Protein AF-A0A7J2LCP8-F1 (afdb_monomer_lite)

Foldseek 3Di:
DDLVVLVVVQVVQVVVVVVCVVVVVADPLCPLVQVLQSVDSFKHWNDKDLWKKWKWFDDPPPPPPVPIHTLDIDLAADDLVRVVVSLVPQAFGWIKIKGFAIKTKMKGQAPVRLVVLQVLLVQLVFDPKDFPDADPNHITIIMTGHPLMDMDIQDHGSHGPDDSVCSVVVSVVSNVSSVVRSSSSVSSSVSSVLVVQLPQADPVGAGPFKWFDDPVCPVVLLDFLADFDLADAPVVQVQFPAEEEFEQVVLQRCVVNVHAHQEYEYQCDDPNHGHDDPDPPQADEAEFEAADRMDGSRLLVRLLVSQPDDTHYYYHYNHHRSLVLLSCLQNPDQRHWYWYANPPGGIGTDHRDPVSNVVSSVSRSVTGGD

pLDDT: mean 90.09, std 8.78, range [53.88, 98.5]

Structure (mmCIF, N/CA/C/O backbone):
data_AF-A0A7J2LCP8-F1
#
_entry.id   AF-A0A7J2LCP8-F1
#
loop_
_atom_site.group_PDB
_atom_site.id
_atom_site.type_symbol
_atom_site.label_atom_id
_atom_site.label_alt_id
_atom_site.label_comp_id
_atom_site.label_asym_id
_atom_site.label_entity_id
_atom_site.label_seq_id
_atom_site.pdbx_PDB_ins_code
_atom_site.Cartn_x
_atom_site.Cartn_y
_atom_site.Cartn_z
_atom_site.occupancy
_atom_site.B_iso_or_equiv
_atom_site.auth_seq_id
_atom_site.auth_comp_id
_atom_site.auth_asym_id
_atom_site.auth_atom_id
_atom_site.pdbx_PDB_model_num
ATOM 1 N N . MET A 1 1 ? 13.638 12.920 7.034 1.00 65.44 1 MET A N 1
ATOM 2 C CA . MET A 1 1 ? 14.543 12.125 7.887 1.00 65.44 1 MET A CA 1
ATOM 3 C C . MET A 1 1 ? 15.491 11.321 7.023 1.00 65.44 1 MET A C 1
ATOM 5 O O . MET A 1 1 ? 15.040 10.805 6.009 1.00 65.44 1 MET A O 1
ATOM 9 N N . GLU A 1 2 ? 16.755 11.195 7.418 1.00 73.62 2 GLU A N 1
ATOM 10 C CA . GLU A 1 2 ? 17.696 10.284 6.755 1.00 73.62 2 GLU A CA 1
ATOM 11 C C . GLU A 1 2 ? 17.250 8.820 6.883 1.00 73.62 2 GLU A C 1
ATOM 13 O O . GLU A 1 2 ? 16.726 8.400 7.921 1.00 73.62 2 GLU A O 1
ATOM 18 N N . GLU A 1 3 ? 17.486 8.037 5.830 1.00 73.88 3 GLU A N 1
ATOM 19 C CA . GLU A 1 3 ? 17.041 6.643 5.698 1.00 73.88 3 GLU A CA 1
ATOM 20 C C . GLU A 1 3 ? 17.505 5.756 6.862 1.00 73.88 3 GLU A C 1
ATOM 22 O O . GLU A 1 3 ? 16.728 4.991 7.439 1.00 73.88 3 GLU A O 1
ATOM 27 N N . LYS A 1 4 ? 18.773 5.906 7.261 1.00 72.69 4 LYS A N 1
ATOM 28 C CA . LYS A 1 4 ? 19.401 5.114 8.326 1.00 72.69 4 LYS A CA 1
ATOM 29 C C . LYS A 1 4 ? 18.724 5.337 9.682 1.00 72.69 4 LYS A C 1
ATOM 31 O O . LYS A 1 4 ? 18.465 4.379 10.412 1.00 72.69 4 LYS A O 1
ATOM 36 N N . HIS A 1 5 ? 18.370 6.585 9.993 1.00 84.44 5 HIS A N 1
ATOM 37 C CA . HIS A 1 5 ? 17.659 6.929 11.226 1.00 84.44 5 HIS A CA 1
ATOM 38 C C . HIS A 1 5 ? 16.234 6.364 11.247 1.00 84.44 5 HIS A C 1
ATOM 40 O O . HIS A 1 5 ? 15.751 5.954 12.304 1.00 84.44 5 HIS A O 1
ATOM 46 N N . TRP A 1 6 ? 15.565 6.296 10.093 1.00 88.31 6 TRP A N 1
ATOM 47 C CA . TRP A 1 6 ? 14.213 5.741 10.005 1.00 88.31 6 TRP A CA 1
ATOM 48 C C . TRP A 1 6 ? 14.192 4.236 10.229 1.00 88.31 6 TRP A C 1
ATOM 50 O O . TRP A 1 6 ? 13.410 3.764 11.055 1.00 88.31 6 TRP A O 1
ATOM 60 N N . LYS A 1 7 ? 15.087 3.499 9.564 1.00 87.62 7 LYS A N 1
ATOM 61 C CA . LYS A 1 7 ? 15.186 2.042 9.717 1.00 87.62 7 LYS A CA 1
ATOM 62 C C . LYS A 1 7 ? 15.446 1.646 11.173 1.00 87.62 7 LYS A C 1
ATOM 64 O O . LYS A 1 7 ? 14.681 0.860 11.728 1.00 87.62 7 LYS A O 1
ATOM 69 N N . SER A 1 8 ? 16.428 2.278 11.823 1.00 89.19 8 SER A N 1
ATOM 70 C CA . SER A 1 8 ? 16.739 2.031 13.240 1.00 89.19 8 SER A CA 1
ATOM 71 C C . SER A 1 8 ? 15.571 2.388 14.175 1.00 89.19 8 SER A C 1
ATOM 73 O O . SER A 1 8 ? 15.235 1.631 15.088 1.00 89.19 8 SER A O 1
ATOM 75 N N . TYR A 1 9 ? 14.893 3.517 13.930 1.00 90.81 9 TYR A N 1
ATOM 76 C CA . TYR A 1 9 ? 13.711 3.899 14.703 1.00 90.81 9 TYR A CA 1
ATOM 77 C C . TYR A 1 9 ? 12.581 2.867 14.576 1.00 90.81 9 TYR A C 1
ATOM 79 O O . TYR A 1 9 ? 12.024 2.443 15.592 1.00 90.81 9 TYR A O 1
ATOM 87 N N . LYS A 1 10 ? 12.255 2.465 13.343 1.00 93.12 10 LYS A N 1
ATOM 88 C CA . LYS A 1 10 ? 11.209 1.485 13.046 1.00 93.12 10 LYS A CA 1
ATOM 89 C C . LYS A 1 10 ? 11.512 0.150 13.723 1.00 93.12 10 LYS A C 1
ATOM 91 O O . LYS A 1 10 ? 10.653 -0.376 14.422 1.00 93.12 10 LYS A O 1
ATOM 96 N N . GLU A 1 11 ? 12.735 -0.356 13.599 1.00 91.94 11 GLU A N 1
ATOM 97 C CA . GLU A 1 11 ? 13.149 -1.623 14.210 1.00 91.94 11 GLU A CA 1
ATOM 98 C C . GLU A 1 11 ? 12.952 -1.639 15.734 1.00 91.94 11 GLU A C 1
ATOM 100 O O . GLU A 1 11 ? 12.348 -2.568 16.274 1.00 91.94 11 GLU A O 1
ATOM 105 N N . ARG A 1 12 ? 13.354 -0.564 16.425 1.00 94.12 12 ARG A N 1
ATOM 106 C CA . ARG A 1 12 ? 13.169 -0.421 17.879 1.00 94.12 12 ARG A CA 1
ATOM 107 C C . ARG A 1 12 ? 11.698 -0.403 18.308 1.00 94.12 12 ARG A C 1
ATOM 109 O O . ARG A 1 12 ? 11.349 -0.903 19.376 1.00 94.12 12 ARG A O 1
ATOM 116 N N . VAL A 1 13 ? 10.821 0.206 17.514 1.00 93.50 13 VAL A N 1
ATOM 117 C CA . VAL A 1 13 ? 9.382 0.212 17.817 1.00 93.50 13 VAL A CA 1
ATOM 118 C C . VAL A 1 13 ? 8.777 -1.171 17.564 1.00 93.50 13 VAL A C 1
ATOM 120 O O . VAL A 1 13 ? 8.008 -1.665 18.390 1.00 93.50 13 VAL A O 1
ATOM 123 N N . LEU A 1 14 ? 9.154 -1.829 16.466 1.00 92.94 14 LEU A N 1
ATOM 124 C CA . LEU A 1 14 ? 8.638 -3.153 16.118 1.00 92.94 14 LEU A CA 1
ATOM 125 C C . LEU A 1 14 ? 9.098 -4.246 17.085 1.00 92.94 14 LEU A C 1
ATOM 127 O O . LEU A 1 14 ? 8.322 -5.158 17.367 1.00 92.94 14 LEU A O 1
ATOM 131 N N . SER A 1 15 ? 10.304 -4.154 17.649 1.00 92.50 15 SER A N 1
ATOM 132 C CA . SER A 1 15 ? 10.739 -5.080 18.702 1.00 92.50 15 SER A CA 1
ATOM 133 C C . SER A 1 15 ? 9.841 -4.987 19.942 1.00 92.50 15 SER A C 1
ATOM 135 O O . SER A 1 15 ? 9.439 -6.010 20.499 1.00 92.50 15 SER A O 1
ATOM 137 N N . THR A 1 16 ? 9.420 -3.773 20.311 1.00 93.12 16 THR A N 1
ATOM 138 C CA . THR A 1 16 ? 8.462 -3.547 21.405 1.00 93.12 16 THR A CA 1
ATOM 139 C C . THR A 1 16 ? 7.084 -4.127 21.074 1.00 93.12 16 THR A C 1
ATOM 141 O O . THR A 1 16 ? 6.468 -4.780 21.918 1.00 93.12 16 THR A O 1
ATOM 144 N N . LEU A 1 17 ? 6.602 -3.942 19.838 1.00 92.94 17 LEU A N 1
ATOM 145 C CA . LEU A 1 17 ? 5.338 -4.528 19.385 1.00 92.94 17 LEU A CA 1
ATOM 146 C C . LEU A 1 17 ? 5.362 -6.061 19.463 1.00 92.94 17 LEU A C 1
ATOM 148 O O . LEU A 1 17 ? 4.433 -6.648 20.014 1.00 92.94 17 LEU A O 1
ATOM 152 N N . ARG A 1 18 ? 6.430 -6.708 18.979 1.00 92.75 18 ARG A N 1
ATOM 153 C CA . ARG A 1 18 ? 6.592 -8.173 19.042 1.00 92.75 18 ARG A CA 1
ATOM 154 C C . ARG A 1 18 ? 6.508 -8.683 20.481 1.00 92.75 18 ARG A C 1
ATOM 156 O O . ARG A 1 18 ? 5.775 -9.631 20.750 1.00 92.75 18 ARG A O 1
ATOM 163 N N . LEU A 1 19 ? 7.169 -8.005 21.424 1.00 92.50 19 LEU A N 1
ATOM 164 C CA . LEU A 1 19 ? 7.070 -8.329 22.852 1.00 92.50 19 LEU A CA 1
ATOM 165 C C . LEU A 1 19 ? 5.637 -8.193 23.387 1.00 92.50 19 LEU A C 1
ATOM 167 O O . LEU A 1 19 ? 5.202 -9.011 24.194 1.00 92.50 19 LEU A O 1
ATOM 171 N N . HIS A 1 20 ? 4.889 -7.173 22.961 1.00 92.62 20 HIS A N 1
ATOM 172 C CA . HIS A 1 20 ? 3.490 -7.005 23.361 1.00 92.62 20 HIS A CA 1
ATOM 173 C C . HIS A 1 20 ? 2.567 -8.081 22.783 1.00 92.62 20 HIS A C 1
ATOM 175 O O . HIS A 1 20 ? 1.656 -8.510 23.491 1.00 92.62 20 HIS A O 1
ATOM 181 N N . ILE A 1 21 ? 2.813 -8.537 21.552 1.00 90.31 21 ILE A N 1
ATOM 182 C CA . ILE A 1 21 ? 2.071 -9.646 20.935 1.00 90.31 21 ILE A CA 1
ATOM 183 C C . ILE A 1 21 ? 2.308 -10.936 21.728 1.00 90.31 21 ILE A C 1
ATOM 185 O O . ILE A 1 21 ? 1.344 -11.551 22.174 1.00 90.31 21 ILE A O 1
ATOM 189 N N . VAL A 1 22 ? 3.571 -11.289 22.002 1.00 91.19 22 VAL A N 1
ATOM 190 C CA . VAL A 1 22 ? 3.927 -12.489 22.789 1.00 91.19 22 VAL A CA 1
ATOM 191 C C . VAL A 1 22 ? 3.316 -12.448 24.193 1.00 91.19 22 VAL A C 1
ATOM 193 O O . VAL A 1 22 ? 2.873 -13.463 24.716 1.00 91.19 22 VAL A O 1
ATOM 196 N N . ARG A 1 23 ? 3.242 -11.260 24.804 1.00 93.44 23 ARG A N 1
ATOM 197 C CA . ARG A 1 23 ? 2.641 -11.054 26.132 1.00 93.44 23 ARG A CA 1
ATOM 198 C C . ARG A 1 23 ? 1.108 -10.956 26.123 1.00 93.44 23 ARG A C 1
ATOM 200 O O . ARG A 1 23 ? 0.539 -10.623 27.159 1.00 93.44 23 ARG A O 1
ATOM 207 N N . GLY A 1 24 ? 0.440 -11.151 24.983 1.00 89.44 24 GLY A N 1
ATOM 208 C CA . GLY A 1 24 ? -1.023 -11.070 24.879 1.00 89.44 24 GLY A CA 1
ATOM 209 C C . GLY A 1 24 ? -1.603 -9.676 25.153 1.00 89.44 24 GLY A C 1
ATOM 210 O O . GLY A 1 24 ? -2.763 -9.548 25.531 1.00 89.44 24 GLY A O 1
ATOM 211 N N . LYS A 1 25 ? -0.802 -8.612 24.995 1.00 89.31 25 LYS A N 1
ATOM 212 C CA . LYS A 1 25 ? -1.219 -7.217 25.240 1.00 89.31 25 LYS A CA 1
ATOM 213 C C . LYS A 1 25 ? -1.839 -6.538 24.015 1.00 89.31 25 LYS A C 1
ATOM 215 O O . LYS A 1 25 ? -2.232 -5.376 24.107 1.00 89.31 25 LYS A O 1
ATOM 220 N N . VAL A 1 26 ? -1.876 -7.224 22.875 1.00 90.38 26 VAL A N 1
ATOM 221 C CA . VAL A 1 26 ? -2.403 -6.715 21.603 1.00 90.38 26 VAL A CA 1
ATOM 222 C C . VAL A 1 26 ? -3.690 -7.454 21.266 1.00 90.38 26 VAL A C 1
ATOM 224 O O . VAL A 1 26 ? -3.737 -8.678 21.356 1.00 90.38 26 VAL A O 1
ATOM 227 N N . ASP A 1 27 ? -4.722 -6.713 20.864 1.00 90.19 27 ASP A N 1
ATOM 228 C CA . ASP A 1 27 ? -5.996 -7.304 20.457 1.00 90.19 27 ASP A CA 1
ATOM 229 C C . ASP A 1 27 ? -5.790 -8.193 19.208 1.00 90.19 27 ASP A C 1
ATOM 231 O O . ASP A 1 27 ? -5.289 -7.692 18.195 1.00 90.19 27 ASP A O 1
ATOM 235 N N . PRO A 1 28 ? -6.211 -9.474 19.215 1.00 88.75 28 PRO A N 1
ATOM 236 C CA . PRO A 1 28 ? -5.993 -10.384 18.085 1.00 88.75 28 PRO A CA 1
ATOM 237 C C . PRO A 1 28 ? -6.543 -9.863 16.750 1.00 88.75 28 PRO A C 1
ATOM 239 O O . PRO A 1 28 ? -5.892 -9.979 15.714 1.00 88.75 28 PRO A O 1
ATOM 242 N N . ASP A 1 29 ? -7.702 -9.200 16.789 1.00 87.94 29 ASP A N 1
ATOM 243 C CA . ASP A 1 29 ? -8.419 -8.702 15.608 1.00 87.94 29 ASP A CA 1
ATOM 244 C C . ASP A 1 29 ? -7.653 -7.651 14.790 1.00 87.94 29 ASP A C 1
ATOM 246 O O . ASP A 1 29 ? -8.013 -7.386 13.641 1.00 87.94 29 ASP A O 1
ATOM 250 N N . VAL A 1 30 ? -6.638 -7.001 15.373 1.00 93.38 30 VAL A N 1
ATOM 251 C CA . VAL A 1 30 ? -5.839 -5.990 14.662 1.00 93.38 30 VAL A CA 1
ATOM 252 C C . VAL A 1 30 ? -4.474 -6.494 14.236 1.00 93.38 30 VAL A C 1
ATOM 254 O O . VAL A 1 30 ? -3.862 -5.814 13.423 1.00 93.38 30 VAL A O 1
ATOM 257 N N . ILE A 1 31 ? -4.005 -7.654 14.710 1.00 92.19 31 ILE A N 1
ATOM 258 C CA . ILE A 1 31 ? -2.638 -8.138 14.444 1.00 92.19 31 ILE A CA 1
ATOM 259 C C . ILE A 1 31 ? -2.336 -8.126 12.942 1.00 92.19 31 ILE A C 1
ATOM 261 O O . ILE A 1 31 ? -1.394 -7.465 12.520 1.00 92.19 31 ILE A O 1
ATOM 265 N N . GLU A 1 32 ? -3.210 -8.714 12.121 1.00 90.19 32 GLU A N 1
ATOM 266 C CA . GLU A 1 32 ? -3.011 -8.744 10.665 1.00 90.19 32 GLU A CA 1
ATOM 267 C C . GLU A 1 32 ? -2.980 -7.331 10.046 1.00 90.19 32 GLU A C 1
ATOM 269 O O . GLU A 1 32 ? -2.216 -7.065 9.123 1.00 90.19 32 GLU A O 1
ATOM 274 N N . VAL A 1 33 ? -3.787 -6.393 10.558 1.00 95.44 33 VAL A N 1
ATOM 275 C CA . VAL A 1 33 ? -3.765 -4.988 10.108 1.00 95.44 33 VAL A CA 1
ATOM 276 C C . VAL A 1 33 ? -2.436 -4.328 10.476 1.00 95.44 33 VAL A C 1
ATOM 278 O O . VAL A 1 33 ? -1.865 -3.617 9.650 1.00 95.44 33 VAL A O 1
ATOM 281 N N . LEU A 1 34 ? -1.936 -4.566 11.692 1.00 96.06 34 LEU A N 1
ATOM 282 C CA . LEU A 1 34 ? -0.650 -4.039 12.144 1.00 96.06 34 LEU A CA 1
ATOM 283 C C . LEU A 1 34 ? 0.495 -4.597 11.300 1.00 96.06 34 LEU A C 1
ATOM 285 O O . LEU A 1 34 ? 1.349 -3.824 10.875 1.00 96.06 34 LEU A O 1
ATOM 289 N N . ASP A 1 35 ? 0.492 -5.896 11.012 1.00 89.31 35 ASP A N 1
ATOM 290 C CA . ASP A 1 35 ? 1.523 -6.544 10.199 1.00 89.31 35 ASP A CA 1
ATOM 291 C C . ASP A 1 35 ? 1.588 -5.943 8.792 1.00 89.31 35 ASP A C 1
ATOM 293 O O . ASP A 1 35 ? 2.666 -5.571 8.330 1.00 89.31 35 ASP A O 1
ATOM 297 N N . ILE A 1 36 ? 0.434 -5.743 8.144 1.00 87.38 36 ILE A N 1
ATOM 298 C CA . ILE A 1 36 ? 0.372 -5.121 6.813 1.00 87.38 36 ILE A CA 1
ATOM 299 C C . ILE A 1 36 ? 0.846 -3.669 6.860 1.00 87.38 36 ILE A C 1
ATOM 301 O O . ILE A 1 36 ? 1.556 -3.235 5.963 1.00 87.38 36 ILE A O 1
ATOM 305 N N . ILE A 1 37 ? 0.474 -2.886 7.877 1.00 95.00 37 ILE A N 1
ATOM 306 C CA . ILE A 1 37 ? 0.967 -1.504 7.998 1.00 95.00 37 ILE A CA 1
ATOM 307 C C . ILE A 1 37 ? 2.488 -1.506 8.161 1.00 95.00 37 ILE A C 1
ATOM 309 O O . ILE A 1 37 ? 3.183 -0.737 7.502 1.00 95.00 37 ILE A O 1
ATOM 313 N N . ASN A 1 38 ? 3.012 -2.376 9.022 1.00 93.50 38 ASN A N 1
ATOM 314 C CA . ASN A 1 38 ? 4.434 -2.437 9.333 1.00 93.50 38 ASN A CA 1
ATOM 315 C C . ASN A 1 38 ? 5.282 -3.033 8.199 1.00 93.50 38 ASN A C 1
ATOM 317 O O . ASN A 1 38 ? 6.497 -2.812 8.192 1.00 93.50 38 ASN A O 1
ATOM 321 N N . SER A 1 39 ? 4.675 -3.725 7.228 1.00 85.88 39 SER A N 1
ATOM 322 C CA . SER A 1 39 ? 5.371 -4.202 6.028 1.00 85.88 39 SER A CA 1
ATOM 323 C C . SER A 1 39 ? 5.714 -3.081 5.044 1.00 85.88 39 SER A C 1
ATOM 325 O O . SER A 1 39 ? 6.619 -3.252 4.237 1.00 85.88 39 SER A O 1
ATOM 327 N N . TYR A 1 40 ? 5.040 -1.927 5.102 1.00 86.44 40 TYR A N 1
ATOM 328 C CA . TYR A 1 40 ? 5.448 -0.753 4.326 1.00 86.44 40 TYR A CA 1
ATOM 329 C C . TYR A 1 40 ? 6.716 -0.160 4.910 1.00 86.44 40 TYR A C 1
ATOM 331 O O . TYR A 1 40 ? 6.755 0.151 6.103 1.00 86.44 40 TYR A O 1
ATOM 339 N N . ASP A 1 41 ? 7.711 0.114 4.072 1.00 85.88 41 ASP A N 1
ATOM 340 C CA . ASP A 1 41 ? 8.949 0.750 4.520 1.00 85.88 41 ASP A CA 1
ATOM 341 C C . ASP A 1 41 ? 8.701 2.069 5.243 1.00 85.88 41 ASP A C 1
ATOM 343 O O . ASP A 1 41 ? 9.398 2.368 6.200 1.00 85.88 41 ASP A O 1
ATOM 347 N N . GLU A 1 42 ? 7.656 2.807 4.884 1.00 90.25 42 GLU A N 1
ATOM 348 C CA . GLU A 1 42 ? 7.416 4.176 5.342 1.00 90.25 42 GLU A CA 1
ATOM 349 C C . GLU A 1 42 ? 6.569 4.307 6.616 1.00 90.25 42 GLU A C 1
ATOM 351 O O . GLU A 1 42 ? 6.388 5.429 7.106 1.00 90.25 42 GLU A O 1
ATOM 356 N N . TYR A 1 43 ? 6.063 3.196 7.168 1.00 94.62 43 TYR A N 1
ATOM 357 C CA . TYR A 1 43 ? 5.174 3.203 8.335 1.00 94.62 43 TYR A CA 1
ATOM 358 C C . TYR A 1 43 ? 5.689 2.354 9.498 1.00 94.62 43 TYR A C 1
ATOM 360 O O . TYR A 1 43 ? 6.418 1.376 9.328 1.00 94.62 43 TYR A O 1
ATOM 368 N N . CYS A 1 44 ? 5.272 2.732 10.707 1.00 94.69 44 CYS A N 1
ATOM 369 C CA . CYS A 1 44 ? 5.445 1.932 11.912 1.00 94.69 44 CYS A CA 1
ATOM 370 C C . CYS A 1 44 ? 4.310 2.186 12.916 1.00 94.69 44 CYS A C 1
ATOM 372 O O . CYS A 1 44 ? 4.038 3.332 13.281 1.00 94.69 44 CYS A O 1
ATOM 374 N N . THR A 1 45 ? 3.641 1.135 13.385 1.00 96.88 45 THR A N 1
ATOM 375 C CA . THR A 1 45 ? 2.538 1.236 14.351 1.00 96.88 45 THR A CA 1
ATOM 376 C C . THR A 1 45 ? 3.064 1.482 15.764 1.00 96.88 45 THR A C 1
ATOM 378 O O . THR A 1 45 ? 3.886 0.716 16.261 1.00 96.88 45 THR A O 1
ATOM 381 N N . LEU A 1 46 ? 2.555 2.515 16.434 1.00 95.25 46 LEU A N 1
ATOM 382 C CA . LEU A 1 46 ? 2.951 2.896 17.794 1.00 95.25 46 LEU A CA 1
ATOM 383 C C . LEU A 1 46 ? 2.020 2.303 18.852 1.00 95.25 46 LEU A C 1
ATOM 385 O O . LEU A 1 46 ? 2.463 1.833 19.894 1.00 95.25 46 LEU A O 1
ATOM 389 N N . SER A 1 47 ? 0.715 2.357 18.596 1.00 94.31 47 SER A N 1
ATOM 390 C CA . SER A 1 47 ? -0.320 1.761 19.442 1.00 94.31 47 SER A CA 1
ATOM 391 C C . SER A 1 47 ? -1.599 1.552 18.640 1.00 94.31 47 SER A C 1
ATOM 393 O O . SER A 1 47 ? -1.802 2.175 17.594 1.00 94.31 47 SER A O 1
ATOM 395 N N . SER A 1 48 ? -2.454 0.652 19.116 1.00 94.38 48 SER A N 1
ATOM 396 C CA . SER A 1 48 ? -3.737 0.362 18.485 1.00 94.38 48 SER A CA 1
ATOM 397 C C . SER A 1 48 ? -4.754 -0.190 19.482 1.00 94.38 48 SER A C 1
ATOM 399 O O . SER A 1 48 ? -4.390 -0.675 20.553 1.00 94.38 48 SER A O 1
ATOM 401 N N . CYS A 1 49 ? -6.033 -0.105 19.123 1.00 91.12 49 CYS A N 1
ATOM 402 C CA . CYS A 1 49 ? -7.127 -0.824 19.767 1.00 91.12 49 CYS A CA 1
ATOM 403 C C . CYS A 1 49 ? -8.148 -1.235 18.701 1.00 91.12 49 CYS A C 1
ATOM 405 O O . CYS A 1 49 ? -8.465 -0.456 17.802 1.00 91.12 49 CYS A O 1
ATOM 407 N N . SER A 1 50 ? -8.684 -2.448 18.815 1.00 90.62 50 SER A N 1
ATOM 408 C CA . SER A 1 50 ? -9.643 -3.048 17.874 1.00 90.62 50 SER A CA 1
ATOM 409 C C . SER A 1 50 ? -11.094 -2.574 18.045 1.00 90.62 50 SER A C 1
ATOM 411 O O . SER A 1 50 ? -11.997 -3.069 17.362 1.00 90.62 50 SER A O 1
ATOM 413 N N . GLY A 1 51 ? -11.322 -1.629 18.959 1.00 90.56 51 GLY A N 1
ATOM 414 C CA . GLY A 1 51 ? -12.639 -1.236 19.448 1.00 90.56 51 GLY A CA 1
ATOM 415 C C . GLY A 1 51 ? -13.107 -2.117 20.607 1.00 90.56 51 GLY A C 1
ATOM 416 O O . GLY A 1 51 ? -12.721 -3.280 20.731 1.00 90.56 51 GLY A O 1
ATOM 417 N N . ARG A 1 52 ? -13.922 -1.549 21.497 1.00 92.50 52 ARG A N 1
ATOM 418 C CA . ARG A 1 52 ? -14.357 -2.227 22.726 1.00 92.50 52 ARG A CA 1
ATOM 419 C C . ARG A 1 52 ? -15.693 -1.721 23.234 1.00 92.50 52 ARG A C 1
ATOM 421 O O . ARG A 1 52 ? -16.022 -0.551 23.063 1.00 92.50 52 ARG A O 1
ATOM 428 N N . VAL A 1 53 ? -16.394 -2.596 23.939 1.00 95.00 53 VAL A N 1
ATOM 429 C CA . VAL A 1 53 ? -17.471 -2.247 24.861 1.00 95.00 53 VAL A CA 1
ATOM 430 C C . VAL A 1 53 ? -16.879 -2.234 26.264 1.00 95.00 53 VAL A C 1
ATOM 432 O O . VAL A 1 53 ? -16.215 -3.190 26.670 1.00 95.00 53 VAL A O 1
ATOM 435 N N . ILE A 1 54 ? -17.081 -1.147 26.996 1.00 93.75 54 ILE A N 1
ATOM 436 C CA . ILE A 1 54 ? -16.628 -1.009 28.379 1.00 93.75 54 ILE A CA 1
ATOM 437 C C . ILE A 1 54 ? -17.741 -0.404 29.226 1.00 93.75 54 ILE A C 1
ATOM 439 O O . ILE A 1 54 ? -18.338 0.591 28.827 1.00 93.75 54 ILE A O 1
ATOM 443 N N . ILE A 1 55 ? -18.008 -1.005 30.383 1.00 92.88 55 ILE A N 1
ATOM 444 C CA . ILE A 1 55 ? -18.856 -0.433 31.432 1.00 92.88 55 ILE A CA 1
ATOM 445 C C . ILE A 1 55 ? -17.918 0.013 32.541 1.00 92.88 55 ILE A C 1
ATOM 447 O O . ILE A 1 55 ? -17.093 -0.775 33.008 1.00 92.88 55 ILE A O 1
ATOM 451 N N . ILE A 1 56 ? -17.998 1.280 32.923 1.00 91.12 56 ILE A N 1
ATOM 452 C CA . ILE A 1 56 ? -17.015 1.923 33.785 1.00 91.12 56 ILE A CA 1
ATOM 453 C C . ILE A 1 56 ? -17.703 2.831 34.798 1.00 91.12 56 ILE A C 1
ATOM 455 O O . ILE A 1 56 ? -18.585 3.614 34.447 1.00 91.12 56 ILE A O 1
ATOM 459 N N . LYS A 1 57 ? -17.289 2.728 36.062 1.00 89.12 57 LYS A N 1
ATOM 460 C CA . LYS A 1 57 ? -17.637 3.701 37.099 1.00 89.12 57 LYS A CA 1
ATOM 461 C C . LYS A 1 57 ? -16.717 4.905 36.932 1.00 89.12 57 LYS A C 1
ATOM 463 O O . LYS A 1 57 ? -15.496 4.738 36.957 1.00 89.12 57 LYS A O 1
ATOM 468 N N . LEU A 1 58 ? -17.292 6.085 36.730 1.00 81.81 58 LEU A N 1
ATOM 469 C CA . LEU A 1 58 ? -16.547 7.340 36.672 1.00 81.81 58 LEU A CA 1
ATOM 470 C C . LEU A 1 58 ? -16.597 8.036 38.042 1.00 81.81 58 LEU A C 1
ATOM 472 O O . LEU A 1 58 ? -17.622 7.944 38.725 1.00 81.81 58 LEU A O 1
ATOM 476 N N . PRO A 1 59 ? -15.517 8.725 38.455 1.00 73.06 59 PRO A N 1
ATOM 477 C CA . PRO A 1 59 ? -15.571 9.631 39.599 1.00 73.06 59 PRO A CA 1
ATOM 478 C C . PRO A 1 59 ? -16.541 10.794 39.325 1.00 73.06 59 PRO A C 1
ATOM 480 O O . PRO A 1 59 ? -16.930 11.034 38.180 1.00 73.06 59 PRO A O 1
ATOM 483 N N . ASN A 1 60 ? -16.923 11.521 40.379 1.00 66.50 60 ASN A N 1
ATOM 484 C CA . ASN A 1 60 ? -17.827 12.673 40.268 1.00 66.50 60 ASN A CA 1
ATOM 485 C C . ASN A 1 60 ? -17.255 13.786 39.367 1.00 66.50 60 ASN A C 1
ATOM 487 O O . ASN A 1 60 ? -18.020 14.475 38.695 1.00 66.50 60 ASN A O 1
ATOM 491 N N . ASP A 1 61 ? -15.926 13.886 39.269 1.00 62.38 61 ASP A N 1
ATOM 492 C CA . ASP A 1 61 ? -15.243 14.756 38.313 1.00 62.38 61 ASP A CA 1
ATOM 493 C C . ASP A 1 61 ? -15.257 14.139 36.908 1.00 62.38 61 ASP A C 1
ATOM 495 O O . ASP A 1 61 ? -14.466 13.250 36.559 1.00 62.38 61 ASP A O 1
ATOM 499 N N . ILE A 1 62 ? -16.182 14.624 36.079 1.00 61.09 62 ILE A N 1
ATOM 500 C CA . ILE A 1 62 ? -16.360 14.183 34.694 1.00 61.09 62 ILE A CA 1
ATOM 501 C C . ILE A 1 62 ? -15.036 14.350 33.930 1.00 61.09 62 ILE A C 1
ATOM 503 O O . ILE A 1 62 ? -14.550 15.455 33.719 1.00 61.09 62 ILE A O 1
ATOM 507 N N . GLY A 1 63 ? -14.460 13.232 33.477 1.00 58.28 63 GLY A N 1
ATOM 508 C CA . GLY A 1 63 ? -13.239 13.209 32.662 1.00 58.28 63 GLY A CA 1
ATOM 509 C C . GLY A 1 63 ? -11.962 12.798 33.401 1.00 58.28 63 GLY A C 1
ATOM 510 O O . GLY A 1 63 ? -10.963 12.501 32.736 1.00 58.28 63 GLY A O 1
ATOM 511 N N . TYR A 1 64 ? -11.983 12.674 34.733 1.00 66.69 64 TYR A N 1
ATOM 512 C CA . TYR A 1 64 ? -10.822 12.213 35.499 1.00 66.69 64 TYR A CA 1
ATOM 513 C C . TYR A 1 64 ? -10.653 10.685 35.411 1.00 66.69 64 TYR A C 1
ATOM 515 O O . TYR A 1 64 ? -11.132 9.905 36.232 1.00 66.69 64 TYR A O 1
ATOM 523 N N . LYS A 1 65 ? -9.961 10.234 34.359 1.00 62.75 65 LYS A N 1
ATOM 524 C CA . LYS A 1 65 ? -9.718 8.807 34.073 1.00 62.75 65 LYS A CA 1
ATOM 525 C C . LYS A 1 65 ? -8.928 8.018 35.133 1.00 62.75 65 LYS A C 1
ATOM 527 O O . LYS A 1 65 ? -9.184 6.818 35.205 1.00 62.75 65 LYS A O 1
ATOM 532 N N . PRO A 1 66 ? -7.996 8.589 35.927 1.00 69.38 66 PRO A N 1
ATOM 533 C CA . PRO A 1 66 ? -7.202 7.798 36.874 1.00 69.38 66 PRO A CA 1
ATOM 534 C C . PRO A 1 66 ? -8.018 7.050 37.938 1.00 69.38 66 PRO A C 1
ATOM 536 O O . PRO A 1 66 ? -7.582 5.999 38.392 1.00 69.38 66 PRO A O 1
ATOM 539 N N . LEU A 1 67 ? -9.208 7.546 38.298 1.00 70.75 67 LEU A N 1
ATOM 540 C CA . LEU A 1 67 ? -10.102 6.901 39.275 1.00 70.75 67 LEU A CA 1
ATOM 541 C C . LEU A 1 67 ? -11.214 6.062 38.623 1.00 70.75 67 LEU A C 1
ATOM 543 O O . LEU A 1 67 ? -12.103 5.553 39.305 1.00 70.75 67 LEU A O 1
ATOM 547 N N . ALA A 1 68 ? -11.200 5.921 37.296 1.00 79.38 68 ALA A N 1
ATOM 548 C CA . ALA A 1 68 ? -12.246 5.209 36.585 1.00 79.38 68 ALA A CA 1
ATOM 549 C C . ALA A 1 68 ? -12.073 3.688 36.741 1.00 79.38 68 ALA A C 1
ATOM 551 O O . ALA A 1 68 ? -11.059 3.122 36.333 1.00 79.38 68 ALA A O 1
ATOM 552 N N . THR A 1 69 ? -13.075 3.014 37.311 1.00 85.12 69 THR A N 1
ATOM 553 C CA . THR A 1 69 ? -12.997 1.574 37.614 1.00 85.12 69 THR A CA 1
ATOM 554 C C . THR A 1 69 ? -13.813 0.764 36.600 1.00 85.12 69 THR A C 1
ATOM 556 O O . THR A 1 69 ? -15.037 0.931 36.538 1.00 85.12 69 THR A O 1
ATOM 559 N N . PRO A 1 70 ? -13.185 -0.096 35.773 1.00 88.50 70 PRO A N 1
ATOM 560 C CA . PRO A 1 70 ? -13.903 -0.909 34.797 1.00 88.50 70 PRO A CA 1
ATOM 561 C C . PRO A 1 70 ? -14.691 -2.028 35.490 1.00 88.50 70 PRO A C 1
ATOM 563 O O . PRO A 1 70 ? -14.128 -2.827 36.229 1.00 88.50 70 PRO A O 1
ATOM 566 N N . ILE A 1 71 ? -15.990 -2.109 35.207 1.00 90.44 71 ILE A N 1
ATOM 567 C CA . ILE A 1 71 ? -16.899 -3.166 35.688 1.00 90.44 71 ILE A CA 1
ATOM 568 C C . ILE A 1 71 ? -16.969 -4.312 34.673 1.00 90.44 71 ILE A C 1
ATOM 570 O O . ILE A 1 71 ? -17.069 -5.484 35.033 1.00 90.44 71 ILE A O 1
ATOM 574 N N . PHE A 1 72 ? -16.907 -3.972 33.386 1.00 91.94 72 PHE A N 1
ATOM 575 C CA . PHE A 1 72 ? -16.961 -4.916 32.276 1.00 91.94 72 PHE A CA 1
ATOM 576 C C . PHE A 1 72 ? -16.144 -4.380 31.104 1.00 91.94 72 PHE A C 1
ATOM 578 O O . PHE A 1 72 ? -16.180 -3.183 30.820 1.00 91.94 72 PHE A O 1
ATOM 585 N N . LYS A 1 73 ? -15.432 -5.257 30.394 1.00 91.50 73 LYS A N 1
ATOM 586 C CA . LYS A 1 73 ? -14.686 -4.907 29.182 1.00 91.50 73 LYS A CA 1
ATOM 587 C C . LYS A 1 73 ? -14.687 -6.086 28.218 1.00 91.50 73 LYS A C 1
ATOM 589 O O . LYS A 1 73 ? -14.299 -7.186 28.595 1.00 91.50 73 LYS A O 1
ATOM 594 N N . LYS A 1 74 ? -15.055 -5.839 26.961 1.00 91.31 74 LYS A N 1
ATOM 595 C CA . LYS A 1 74 ? -15.069 -6.856 25.903 1.00 91.31 74 LYS A CA 1
ATOM 596 C C . LYS A 1 74 ? -14.762 -6.226 24.546 1.00 91.31 74 LYS A C 1
ATOM 598 O O . LYS A 1 74 ? -15.153 -5.090 24.293 1.00 91.31 74 LYS A O 1
ATOM 603 N N . HIS A 1 75 ? -14.056 -6.941 23.671 1.00 86.88 75 HIS A N 1
ATOM 604 C CA . HIS A 1 75 ? -13.669 -6.435 22.339 1.00 86.88 75 HIS A CA 1
ATOM 605 C C . HIS A 1 75 ? -14.580 -6.947 21.208 1.00 86.88 75 HIS A C 1
ATOM 607 O O . HIS A 1 75 ? -14.389 -6.594 20.045 1.00 86.88 75 HIS A O 1
ATOM 613 N N . TRP A 1 76 ? -15.583 -7.760 21.541 1.00 87.62 76 TRP A N 1
ATOM 614 C CA . TRP A 1 76 ? -16.539 -8.373 20.615 1.00 87.62 76 TRP A CA 1
ATOM 615 C C . TRP A 1 76 ? -17.970 -8.268 21.157 1.00 87.62 76 TRP A C 1
ATOM 617 O O . TRP A 1 76 ? -18.229 -7.506 22.090 1.00 87.62 76 TRP A O 1
ATOM 627 N N . LYS A 1 77 ? -18.907 -8.987 20.526 1.00 92.56 77 LYS A N 1
ATOM 628 C CA . LYS A 1 77 ? -20.332 -8.949 20.870 1.00 92.56 77 LYS A CA 1
ATOM 629 C C . LYS A 1 77 ? -20.566 -9.256 22.352 1.00 92.56 77 LYS A C 1
ATOM 631 O O . LYS A 1 77 ? -19.910 -10.137 22.913 1.00 92.56 77 LYS A O 1
ATOM 636 N N . ILE A 1 78 ? -21.525 -8.555 22.943 1.00 94.50 78 ILE A N 1
ATOM 637 C CA . ILE A 1 78 ? -22.008 -8.786 24.307 1.00 94.50 78 ILE A CA 1
ATOM 638 C C . ILE A 1 78 ? -23.337 -9.547 24.274 1.00 94.50 78 ILE A C 1
ATOM 640 O O . ILE A 1 78 ? -24.071 -9.475 23.285 1.00 94.50 78 ILE A O 1
ATOM 644 N N . THR A 1 79 ? -23.636 -10.258 25.353 1.00 96.62 79 THR A N 1
ATOM 645 C CA . THR A 1 79 ? -24.917 -10.945 25.585 1.00 96.62 79 THR A CA 1
ATOM 646 C C . THR A 1 79 ? -25.778 -10.176 26.589 1.00 96.62 79 THR A C 1
ATOM 648 O O . THR A 1 79 ? -25.289 -9.278 27.283 1.00 96.62 79 THR A O 1
ATOM 651 N N . LEU A 1 80 ? -27.067 -10.513 26.660 1.00 95.50 80 LEU A N 1
ATOM 652 C CA . LEU A 1 80 ? -27.980 -9.912 27.631 1.00 95.50 80 LEU A CA 1
ATOM 653 C C . LEU A 1 80 ? -27.599 -10.302 29.063 1.00 95.50 80 LEU A C 1
ATOM 655 O O . LEU A 1 80 ? -27.615 -9.458 29.954 1.00 95.50 80 LEU A O 1
ATOM 659 N N . GLU A 1 81 ? -27.185 -11.548 29.268 1.00 95.25 81 GLU A N 1
ATOM 660 C CA . GLU A 1 81 ? -26.754 -12.093 30.554 1.00 95.25 81 GLU A CA 1
ATOM 661 C C . GLU A 1 81 ? -25.513 -11.362 31.073 1.00 95.25 81 GLU A C 1
ATOM 663 O O . GLU A 1 81 ? -25.455 -10.977 32.240 1.00 95.25 81 GLU A O 1
ATOM 668 N N . GLU A 1 82 ? -24.538 -11.096 30.197 1.00 95.06 82 GLU A N 1
ATOM 669 C CA . GLU A 1 82 ? -23.351 -10.307 30.542 1.00 95.06 82 GLU A CA 1
ATOM 670 C C . GLU A 1 82 ? -23.707 -8.873 30.930 1.00 95.06 82 GLU A C 1
ATOM 672 O O . GLU A 1 82 ? -23.144 -8.340 31.890 1.00 95.06 82 GLU A O 1
ATOM 677 N N . LEU A 1 83 ? -24.646 -8.252 30.210 1.00 93.88 83 LEU A N 1
ATOM 678 C CA . LEU A 1 83 ? -25.098 -6.898 30.514 1.00 93.88 83 LEU A CA 1
ATOM 679 C C . LEU A 1 83 ? -25.809 -6.851 31.874 1.00 93.88 83 LEU A C 1
ATOM 681 O O . LEU A 1 83 ? -25.454 -6.027 32.716 1.00 93.88 83 LEU A O 1
ATOM 685 N N . LYS A 1 84 ? -26.740 -7.781 32.127 1.00 93.69 84 LYS A N 1
ATOM 686 C CA . LYS A 1 84 ? -27.439 -7.910 33.416 1.00 93.69 84 LYS A CA 1
ATOM 687 C C . LYS A 1 84 ? -26.463 -8.183 34.565 1.00 93.69 84 LYS A C 1
ATOM 689 O O . LYS A 1 84 ? -26.541 -7.528 35.602 1.00 93.69 84 LYS A O 1
ATOM 694 N N . SER A 1 85 ? -25.497 -9.083 34.364 1.00 94.00 85 SER A N 1
ATOM 695 C CA . SER A 1 85 ? -24.443 -9.393 35.342 1.00 94.00 85 SER A CA 1
ATOM 696 C C . SER A 1 85 ? -23.542 -8.192 35.643 1.00 94.00 85 SER A C 1
ATOM 698 O O . SER A 1 85 ? -23.084 -8.017 36.771 1.00 94.00 85 SER A O 1
ATOM 700 N N . ALA A 1 86 ? -23.266 -7.340 34.653 1.00 92.69 86 ALA A N 1
ATOM 701 C CA . ALA A 1 86 ? -22.521 -6.109 34.881 1.00 92.69 86 ALA A CA 1
ATOM 702 C C . ALA A 1 86 ? -23.355 -5.074 35.651 1.00 92.69 86 ALA A C 1
ATOM 704 O O . ALA A 1 86 ? -22.819 -4.395 36.525 1.00 92.69 86 ALA A O 1
ATOM 705 N N . PHE A 1 87 ? -24.653 -4.967 35.354 1.00 92.44 87 PHE A N 1
ATOM 706 C CA . PHE A 1 87 ? -25.543 -3.995 35.992 1.00 92.44 87 PHE A CA 1
ATOM 707 C C . PHE A 1 87 ? -25.824 -4.350 37.456 1.00 92.44 87 PHE A C 1
ATOM 709 O O . PHE A 1 87 ? -25.830 -3.457 38.297 1.00 92.44 87 PHE A O 1
ATOM 716 N N . SER A 1 88 ? -25.953 -5.637 37.797 1.00 91.25 88 SER A N 1
ATOM 717 C CA . SER A 1 88 ? -26.172 -6.080 39.184 1.00 91.25 88 SER A CA 1
ATOM 718 C C . SER A 1 88 ? -25.001 -5.781 40.130 1.00 91.25 88 SER A C 1
ATOM 720 O O . SER A 1 88 ? -25.173 -5.741 41.346 1.00 91.25 88 SER A O 1
ATOM 722 N N . LYS A 1 89 ? -23.801 -5.533 39.589 1.00 91.25 89 LYS A N 1
ATOM 723 C CA . LYS A 1 89 ? -22.612 -5.131 40.363 1.00 91.25 89 LYS A CA 1
ATOM 724 C C . LYS A 1 89 ? -22.615 -3.646 40.732 1.00 91.25 89 LYS A C 1
ATOM 726 O O . LYS A 1 89 ? -21.769 -3.215 41.517 1.00 91.25 89 LYS A O 1
ATOM 731 N N . ILE A 1 90 ? -23.519 -2.852 40.160 1.00 89.62 90 ILE A N 1
ATOM 732 C CA . ILE A 1 90 ? -23.588 -1.411 40.385 1.00 89.62 90 ILE A CA 1
ATOM 733 C C . ILE A 1 90 ? -24.323 -1.150 41.700 1.00 89.62 90 ILE A C 1
ATOM 735 O O . ILE A 1 90 ? -25.524 -1.369 41.799 1.00 89.62 90 ILE A O 1
ATOM 739 N N . LYS A 1 91 ? -23.591 -0.667 42.708 1.00 86.69 91 LYS A N 1
ATOM 740 C CA . LYS A 1 91 ? -24.156 -0.303 44.020 1.00 86.69 91 LYS A CA 1
ATOM 741 C C . LYS A 1 91 ? -24.238 1.206 44.243 1.00 86.69 91 LYS A C 1
ATOM 743 O O . LYS A 1 91 ? -25.124 1.684 44.935 1.00 86.69 91 LYS A O 1
ATOM 748 N N . GLU A 1 92 ? -23.304 1.956 43.664 1.00 86.44 92 GLU A N 1
ATOM 749 C CA . GLU A 1 92 ? -23.125 3.384 43.927 1.00 86.44 92 GLU A CA 1
ATOM 750 C C . GLU A 1 92 ? -22.331 4.078 42.809 1.00 86.44 92 GLU A C 1
ATOM 752 O O . GLU A 1 92 ? -21.611 3.438 42.033 1.00 86.44 92 GLU A O 1
ATOM 757 N N . GLY A 1 93 ? -22.419 5.409 42.778 1.00 86.00 93 GLY A N 1
ATOM 758 C CA . GLY A 1 93 ? -21.717 6.275 41.833 1.00 86.00 93 GLY A CA 1
ATOM 759 C C . GLY A 1 93 ? -22.334 6.313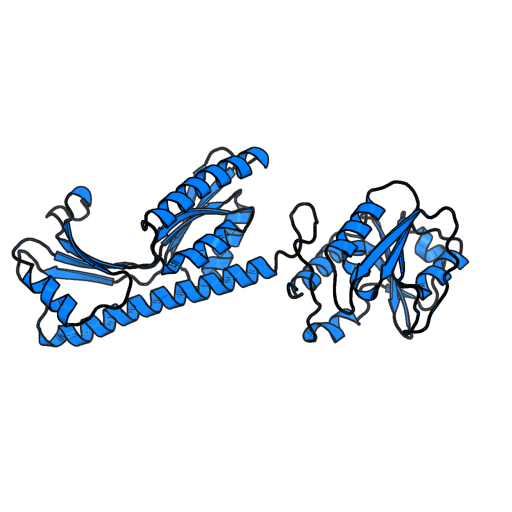 40.435 1.00 86.00 93 GLY A C 1
ATOM 760 O O . GLY A 1 93 ? -23.411 5.765 40.185 1.00 86.00 93 GLY A O 1
ATOM 761 N N . ASN A 1 94 ? -21.636 6.990 39.524 1.00 89.31 94 ASN A N 1
ATOM 762 C CA . ASN A 1 94 ? -22.072 7.179 38.146 1.00 89.31 94 ASN A CA 1
ATOM 763 C C . ASN A 1 94 ? -21.394 6.153 37.240 1.00 89.31 94 ASN A C 1
ATOM 765 O O . ASN A 1 94 ? -20.166 6.115 37.124 1.00 89.31 94 ASN A O 1
ATOM 769 N N . VAL A 1 95 ? -22.196 5.317 36.588 1.00 91.19 95 VAL A N 1
ATOM 770 C CA . VAL A 1 95 ? -21.710 4.243 35.722 1.00 91.19 95 VAL A CA 1
ATOM 771 C C . VAL A 1 95 ? -22.112 4.526 34.292 1.00 91.19 95 VAL A C 1
ATOM 773 O O . VAL A 1 95 ? -23.271 4.806 34.000 1.00 91.19 95 VAL A O 1
ATOM 776 N N . TRP A 1 96 ? -21.140 4.420 33.399 1.00 92.12 96 TRP A N 1
ATOM 777 C CA . TRP A 1 96 ? -21.292 4.668 31.978 1.00 92.12 96 TRP A CA 1
ATOM 778 C C . TRP A 1 96 ? -20.965 3.417 31.197 1.00 92.12 96 TRP A C 1
ATOM 780 O O . TRP A 1 96 ? -20.097 2.633 31.582 1.00 92.12 96 TRP A O 1
ATOM 790 N N . ILE A 1 97 ? -21.614 3.269 30.053 1.00 92.88 97 ILE A N 1
ATOM 791 C CA . ILE A 1 97 ? -21.163 2.344 29.027 1.00 92.88 97 ILE A CA 1
ATOM 792 C C . ILE A 1 97 ? -20.622 3.131 27.847 1.00 92.88 97 ILE A C 1
ATOM 794 O O . ILE A 1 97 ? -21.197 4.135 27.428 1.00 92.88 97 ILE A O 1
ATOM 798 N N . HIS A 1 98 ? -19.505 2.659 27.308 1.00 93.50 98 HIS A N 1
ATOM 799 C CA . HIS A 1 98 ? -18.911 3.183 26.096 1.00 93.50 98 HIS A CA 1
ATOM 800 C C . HIS A 1 98 ? -18.710 2.054 25.093 1.00 93.50 98 HIS A C 1
ATOM 802 O O . HIS A 1 98 ? -18.050 1.057 25.388 1.00 93.50 98 HIS A O 1
ATOM 808 N N . VAL A 1 99 ? -19.212 2.252 23.879 1.00 95.00 99 VAL A N 1
ATOM 809 C CA . VAL A 1 99 ? -18.766 1.515 22.697 1.00 95.00 99 VAL A CA 1
ATOM 810 C C . VAL A 1 99 ? -17.775 2.416 21.981 1.00 95.00 99 VAL A C 1
ATOM 812 O O . VAL A 1 99 ? -18.138 3.485 21.493 1.00 95.00 99 VAL A O 1
ATOM 815 N N . GLN A 1 100 ? -16.507 2.021 21.991 1.00 93.50 100 GLN A N 1
ATOM 816 C CA . GLN A 1 100 ? -15.410 2.785 21.412 1.00 93.50 100 GLN A CA 1
ATOM 817 C C . GLN A 1 100 ? -14.957 2.133 20.104 1.00 93.50 100 GLN A C 1
ATOM 819 O O . GLN A 1 100 ? -14.818 0.905 20.055 1.00 93.50 100 GLN A O 1
ATOM 824 N N . PRO A 1 101 ? -14.701 2.930 19.055 1.00 93.88 101 PRO A N 1
ATOM 825 C CA . PRO A 1 101 ? -14.291 2.408 17.764 1.00 93.88 101 PRO A CA 1
ATOM 826 C C . PRO A 1 101 ? -12.822 1.957 17.777 1.00 93.88 101 PRO A C 1
ATOM 828 O O . PRO A 1 101 ? -12.086 2.253 18.723 1.00 93.88 101 PRO A O 1
ATOM 831 N N . PRO A 1 102 ? -12.358 1.297 16.702 1.00 95.00 102 PRO A N 1
ATOM 832 C CA . PRO A 1 102 ? -10.944 1.041 16.512 1.00 95.00 102 PRO A CA 1
ATOM 833 C C . PRO A 1 102 ? -10.166 2.347 16.355 1.00 95.00 102 PRO A C 1
ATOM 835 O O . PRO A 1 102 ? -10.662 3.302 15.743 1.00 95.00 102 PRO A O 1
ATOM 838 N N . ILE A 1 103 ? -8.944 2.363 16.879 1.00 96.12 103 ILE A N 1
ATOM 839 C CA . ILE A 1 103 ? -8.019 3.495 16.801 1.00 96.12 103 ILE A CA 1
ATOM 840 C C . ILE A 1 103 ? -6.596 2.992 16.562 1.00 96.12 103 ILE A C 1
ATOM 842 O O . ILE A 1 103 ? -6.186 1.984 17.139 1.00 96.12 103 ILE A O 1
ATOM 846 N N . PHE A 1 104 ? -5.844 3.700 15.724 1.00 97.69 104 PHE A N 1
ATOM 847 C CA . PHE A 1 104 ? -4.450 3.409 15.407 1.00 97.69 104 PHE A CA 1
ATOM 848 C C . PHE A 1 104 ? -3.615 4.679 15.484 1.00 97.69 104 PHE A C 1
ATOM 850 O O . PHE A 1 104 ? -4.024 5.717 14.968 1.00 97.69 104 PHE A O 1
ATOM 857 N N . HIS A 1 105 ? -2.416 4.564 16.047 1.00 97.62 105 HIS A N 1
ATOM 858 C CA . HIS A 1 105 ? -1.385 5.592 15.976 1.00 97.62 105 HIS A CA 1
ATOM 859 C C . HIS A 1 105 ? -0.212 5.061 15.169 1.00 97.62 105 HIS A C 1
ATOM 861 O O . HIS A 1 105 ? 0.399 4.056 15.543 1.00 97.62 105 HIS A O 1
ATOM 867 N N . ILE A 1 106 ? 0.102 5.723 14.061 1.00 97.94 106 ILE A N 1
ATOM 868 C CA . ILE A 1 106 ? 1.081 5.240 13.088 1.00 97.94 106 ILE A CA 1
ATOM 869 C C . ILE A 1 106 ? 2.101 6.342 12.835 1.00 97.94 106 ILE A C 1
ATOM 871 O O . ILE A 1 106 ? 1.759 7.447 12.412 1.00 97.94 106 ILE A O 1
ATOM 875 N N . ALA A 1 107 ? 3.368 6.042 13.102 1.00 96.62 107 ALA A N 1
ATOM 876 C CA . ALA A 1 107 ? 4.471 6.878 12.669 1.00 96.62 107 ALA A CA 1
ATOM 877 C C . ALA A 1 107 ? 4.672 6.712 11.159 1.00 96.62 107 ALA A C 1
ATOM 879 O O . ALA A 1 107 ? 4.733 5.595 10.652 1.00 96.62 107 ALA A O 1
ATOM 880 N N . CYS A 1 108 ? 4.811 7.837 10.472 1.00 95.56 108 CYS A N 1
ATOM 881 C CA . CYS A 1 108 ? 5.085 7.959 9.052 1.00 95.56 108 CYS A CA 1
ATOM 882 C C . CYS A 1 108 ? 6.457 8.613 8.866 1.00 95.56 108 CYS A C 1
ATOM 884 O O . CYS A 1 108 ? 6.800 9.572 9.570 1.00 95.56 108 CYS A O 1
ATOM 886 N N . LYS A 1 109 ? 7.228 8.103 7.905 1.00 92.50 109 LYS A N 1
ATOM 887 C CA . LYS A 1 109 ? 8.584 8.573 7.581 1.00 92.50 109 LYS A CA 1
ATOM 888 C C . LYS A 1 109 ? 8.640 10.071 7.255 1.00 92.50 109 LYS A C 1
ATOM 890 O O . LYS A 1 109 ? 9.590 10.749 7.647 1.00 92.50 109 LYS A O 1
ATOM 895 N N . ASN A 1 110 ? 7.629 10.572 6.548 1.00 89.75 110 ASN A N 1
ATOM 896 C CA . ASN A 1 110 ? 7.484 11.962 6.115 1.00 89.75 110 ASN A CA 1
ATOM 897 C C . ASN A 1 110 ? 5.996 12.330 5.925 1.00 89.75 110 ASN A C 1
ATOM 899 O O . ASN A 1 110 ? 5.098 11.514 6.168 1.00 89.75 110 ASN A O 1
ATOM 903 N N . ILE A 1 111 ? 5.738 13.574 5.512 1.00 90.50 111 ILE A N 1
ATOM 904 C CA . ILE A 1 111 ? 4.383 14.094 5.289 1.00 90.50 111 ILE A CA 1
ATOM 905 C C . ILE A 1 111 ? 3.675 13.420 4.104 1.00 90.50 111 ILE A C 1
ATOM 907 O O . ILE A 1 111 ? 2.474 13.173 4.181 1.00 90.50 111 ILE A O 1
ATOM 911 N N . ASP A 1 112 ? 4.405 13.042 3.052 1.00 87.12 112 ASP A N 1
ATOM 912 C CA . ASP A 1 112 ? 3.831 12.374 1.877 1.00 87.12 112 ASP A CA 1
ATOM 913 C C . ASP A 1 112 ? 3.328 10.969 2.216 1.00 87.12 112 ASP A C 1
ATOM 915 O O . ASP A 1 112 ? 2.232 10.572 1.811 1.00 87.12 112 ASP A O 1
ATOM 919 N N . ALA A 1 113 ? 4.097 10.233 3.021 1.00 90.81 113 ALA A N 1
ATOM 920 C CA . ALA A 1 113 ? 3.697 8.952 3.583 1.00 90.81 113 ALA A CA 1
ATOM 921 C C . ALA A 1 113 ? 2.436 9.114 4.447 1.00 90.81 113 ALA A C 1
ATOM 923 O O . ALA A 1 113 ? 1.467 8.372 4.279 1.00 90.81 113 ALA A O 1
ATOM 924 N N . ALA A 1 114 ? 2.390 10.134 5.311 1.00 94.88 114 ALA A N 1
ATOM 925 C CA . ALA A 1 114 ? 1.198 10.430 6.107 1.00 94.88 114 ALA A CA 1
ATOM 926 C C . ALA A 1 114 ? -0.029 10.728 5.226 1.00 94.88 114 ALA A C 1
ATOM 928 O O . ALA A 1 114 ? -1.107 10.180 5.464 1.00 94.88 114 ALA A O 1
ATOM 929 N N . HIS A 1 115 ? 0.129 11.533 4.172 1.00 92.50 115 HIS A N 1
ATOM 930 C CA . HIS A 1 115 ? -0.941 11.853 3.228 1.00 92.50 115 HIS A CA 1
ATOM 931 C C . HIS A 1 115 ? -1.478 10.604 2.503 1.00 92.50 115 HIS A C 1
ATOM 933 O O . HIS A 1 115 ? -2.698 10.418 2.390 1.00 92.50 115 HIS A O 1
ATOM 939 N N . ARG A 1 116 ? -0.589 9.703 2.059 1.00 92.56 116 ARG A N 1
ATOM 940 C CA . ARG A 1 116 ? -0.985 8.415 1.461 1.00 92.56 116 ARG A CA 1
ATOM 941 C C . ARG A 1 116 ? -1.753 7.547 2.451 1.00 92.56 116 ARG A C 1
ATOM 943 O O . ARG A 1 116 ? -2.828 7.056 2.112 1.00 92.56 116 ARG A O 1
ATOM 950 N N . LEU A 1 117 ? -1.255 7.403 3.677 1.00 95.75 117 LEU A N 1
ATOM 951 C CA . LEU A 1 117 ? -1.913 6.613 4.716 1.00 95.75 117 LEU A CA 1
ATOM 952 C C . LEU A 1 117 ? -3.311 7.154 5.065 1.00 95.75 117 LEU A C 1
ATOM 954 O O . LEU A 1 117 ? -4.267 6.382 5.157 1.00 95.75 117 LEU A O 1
ATOM 958 N N . ILE A 1 118 ? -3.454 8.477 5.194 1.00 95.94 118 ILE A N 1
ATOM 959 C CA . ILE A 1 118 ? -4.748 9.142 5.414 1.00 95.94 118 ILE A CA 1
ATOM 960 C C . ILE A 1 118 ? -5.709 8.847 4.257 1.00 95.94 118 ILE A C 1
ATOM 962 O O . ILE A 1 118 ? -6.881 8.550 4.492 1.00 95.94 118 ILE A O 1
ATOM 966 N N . SER A 1 119 ? -5.225 8.875 3.013 1.00 92.44 119 SER A N 1
ATOM 967 C CA . SER A 1 119 ? -6.036 8.565 1.829 1.00 92.44 119 SER A CA 1
ATOM 968 C C . SER A 1 119 ? -6.544 7.117 1.841 1.00 92.44 119 SER A C 1
ATOM 970 O O . SER A 1 119 ? -7.733 6.886 1.608 1.00 92.44 119 SER A O 1
ATOM 972 N N . ILE A 1 120 ? -5.682 6.155 2.196 1.00 94.00 120 ILE A N 1
ATOM 973 C CA . ILE A 1 120 ? -6.050 4.736 2.363 1.00 94.00 120 ILE A CA 1
ATOM 974 C C . ILE A 1 120 ? -7.125 4.587 3.448 1.00 94.00 120 ILE A C 1
ATOM 976 O O . ILE A 1 120 ? -8.152 3.940 3.241 1.00 94.00 120 ILE A O 1
ATOM 980 N N . ALA A 1 121 ? -6.930 5.220 4.605 1.00 96.62 121 ALA A N 1
ATOM 981 C CA . ALA A 1 121 ? -7.879 5.134 5.710 1.00 96.62 121 ALA A CA 1
ATOM 982 C C . ALA A 1 121 ? -9.228 5.800 5.389 1.00 96.62 121 ALA A C 1
ATOM 984 O O . ALA A 1 121 ? -10.286 5.279 5.754 1.00 96.62 121 ALA A O 1
ATOM 985 N N . LYS A 1 122 ? -9.216 6.914 4.650 1.00 94.06 122 LYS A N 1
ATOM 986 C CA . LYS A 1 122 ? -10.432 7.574 4.157 1.00 94.06 122 LYS A CA 1
ATOM 987 C C . LYS A 1 122 ? -11.218 6.652 3.220 1.00 94.06 122 LYS A C 1
ATOM 989 O O . LYS A 1 122 ? -12.436 6.547 3.378 1.00 94.06 122 LYS A O 1
ATOM 994 N N . ALA A 1 123 ? -10.539 5.947 2.311 1.00 91.31 123 ALA A N 1
ATOM 995 C CA . ALA A 1 123 ?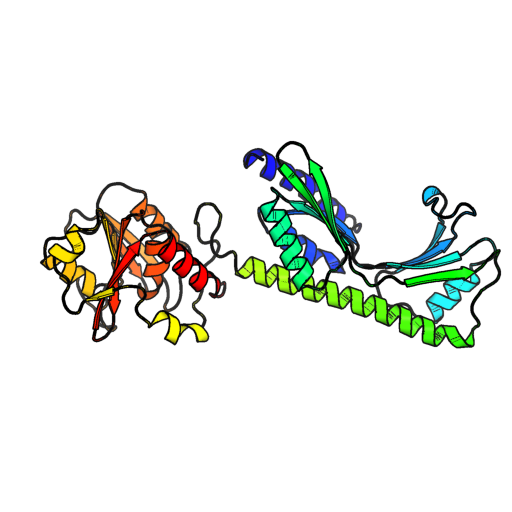 -11.153 4.946 1.431 1.00 91.31 123 ALA A CA 1
ATOM 996 C C . ALA A 1 123 ? -11.746 3.761 2.217 1.00 91.31 123 ALA A C 1
ATOM 998 O O . ALA A 1 123 ? -12.830 3.279 1.894 1.00 91.31 123 ALA A O 1
ATOM 999 N N . ALA A 1 124 ? -11.107 3.365 3.321 1.00 94.25 124 ALA A N 1
ATOM 1000 C CA . ALA A 1 124 ? -11.619 2.344 4.238 1.00 94.25 124 ALA A CA 1
ATOM 1001 C C . ALA A 1 124 ? -12.819 2.801 5.099 1.00 94.25 124 ALA A C 1
ATOM 1003 O O . ALA A 1 124 ? -13.412 1.999 5.827 1.00 94.25 124 ALA A O 1
ATOM 1004 N N . GLY A 1 125 ? -13.206 4.078 5.016 1.00 92.88 125 GLY A N 1
ATOM 1005 C CA . GLY A 1 125 ? -14.365 4.640 5.707 1.00 92.88 125 GLY A CA 1
ATOM 1006 C C . GLY A 1 125 ? -14.060 5.277 7.062 1.00 92.88 125 GLY A C 1
ATOM 1007 O O . GLY A 1 125 ? -14.998 5.630 7.780 1.00 92.88 125 GLY A O 1
ATOM 1008 N N . PHE A 1 126 ? -12.788 5.464 7.426 1.00 95.38 126 PHE A N 1
ATOM 1009 C CA . PHE A 1 126 ? -12.431 6.266 8.595 1.00 95.38 126 PHE A CA 1
ATOM 1010 C C . PHE A 1 126 ? -12.709 7.751 8.345 1.00 95.38 126 PHE A C 1
ATOM 1012 O O . PHE A 1 126 ? -12.499 8.271 7.250 1.00 95.38 126 PHE A O 1
ATOM 1019 N N . LYS A 1 127 ? -13.227 8.426 9.375 1.00 90.88 127 LYS A N 1
ATOM 1020 C CA . LYS A 1 127 ? -13.639 9.839 9.309 1.00 90.88 127 LYS A CA 1
ATOM 1021 C C . LYS A 1 127 ? -12.888 10.721 10.298 1.00 90.88 127 LYS A C 1
ATOM 1023 O O . LYS A 1 127 ? -12.698 11.895 10.016 1.00 90.88 127 LYS A O 1
ATOM 1028 N N . LYS A 1 128 ? -12.452 10.160 11.430 1.00 94.62 128 LYS A N 1
ATOM 1029 C CA . LYS A 1 128 ? -11.621 10.852 12.414 1.00 94.62 128 LYS A CA 1
ATOM 1030 C C . LYS A 1 128 ? -10.167 10.519 12.101 1.00 94.62 128 LYS A C 1
ATOM 1032 O O . LYS A 1 128 ? -9.662 9.474 12.498 1.00 94.62 128 LYS A O 1
ATOM 1037 N N . LEU A 1 129 ? -9.567 11.357 11.266 1.00 96.38 129 LEU A N 1
ATOM 1038 C CA . LEU A 1 129 ? -8.209 11.210 10.754 1.00 96.38 129 LEU A CA 1
ATOM 1039 C C . LEU A 1 129 ? -7.456 12.496 11.066 1.00 96.38 129 LEU A C 1
ATOM 1041 O O . LEU A 1 129 ? -7.986 13.577 10.810 1.00 96.38 129 LEU A O 1
ATOM 1045 N N . GLY A 1 130 ? -6.237 12.394 11.582 1.00 95.44 130 GLY A N 1
ATOM 1046 C CA . GLY A 1 130 ? -5.465 13.588 11.908 1.00 95.44 130 GLY A CA 1
ATOM 1047 C C . GLY A 1 130 ? -3.989 13.314 12.117 1.00 95.44 130 GLY A C 1
ATOM 1048 O O . GLY A 1 130 ? -3.591 12.231 12.537 1.00 95.44 130 GLY A O 1
ATOM 1049 N N . ILE A 1 131 ? -3.166 14.319 11.833 1.00 96.81 131 ILE A N 1
ATOM 1050 C CA . ILE A 1 131 ? -1.778 14.342 12.284 1.00 96.81 131 ILE A CA 1
ATOM 1051 C C . ILE A 1 131 ? -1.788 14.844 13.725 1.00 96.81 131 ILE A C 1
ATOM 1053 O O . ILE A 1 131 ? -2.137 15.993 13.975 1.00 96.81 131 ILE A O 1
ATOM 1057 N N . ILE A 1 132 ? -1.408 13.984 14.667 1.00 96.38 132 ILE A N 1
ATOM 1058 C CA . ILE A 1 132 ? -1.420 14.304 16.104 1.00 96.38 132 ILE A CA 1
ATOM 1059 C C . ILE A 1 132 ? -0.051 14.747 16.625 1.00 96.38 132 ILE A C 1
ATOM 1061 O O . ILE A 1 132 ? 0.068 15.270 17.729 1.00 96.38 132 ILE A O 1
ATOM 1065 N N . SER A 1 133 ? 1.016 14.516 15.856 1.00 94.31 133 SER A N 1
ATOM 1066 C CA . SER A 1 133 ? 2.359 14.960 16.220 1.00 94.31 133 SER A CA 1
ATOM 1067 C C . SER A 1 133 ? 3.256 15.071 14.994 1.00 94.31 133 SER A C 1
ATOM 1069 O O . SER A 1 133 ? 3.255 14.191 14.134 1.00 94.31 133 SER A O 1
ATOM 1071 N N . VAL A 1 134 ? 4.083 16.114 14.955 1.00 92.25 134 VAL A N 1
ATOM 1072 C CA . VAL A 1 134 ? 5.190 16.267 14.005 1.00 92.25 134 VAL A CA 1
ATOM 1073 C C . VAL A 1 134 ? 6.472 16.393 14.821 1.00 92.25 134 VAL A C 1
ATOM 1075 O O . VAL A 1 134 ? 6.575 17.236 15.710 1.00 92.25 134 VAL A O 1
ATOM 1078 N N . LYS A 1 135 ? 7.440 15.508 14.584 1.00 82.69 135 LYS A N 1
ATOM 1079 C CA . LYS A 1 135 ? 8.711 15.470 15.321 1.00 82.69 135 LYS A CA 1
ATOM 1080 C C . LYS A 1 135 ? 9.818 16.140 14.504 1.00 82.69 135 LYS A C 1
ATOM 1082 O O . LYS A 1 135 ? 9.796 16.110 13.273 1.00 82.69 135 LYS A O 1
ATOM 1087 N N . ARG A 1 136 ? 10.825 16.697 15.192 1.00 70.81 136 ARG A N 1
ATOM 1088 C CA . ARG A 1 136 ? 12.062 17.189 14.555 1.00 70.81 136 ARG A CA 1
ATOM 1089 C C . ARG A 1 136 ? 12.670 16.064 13.700 1.00 70.81 136 ARG A C 1
ATOM 1091 O O . ARG A 1 136 ? 12.745 14.926 14.161 1.00 70.81 136 ARG A O 1
ATOM 1098 N N . GLY A 1 137 ? 13.028 16.364 12.449 1.00 68.25 137 GLY A N 1
ATOM 1099 C CA . GLY A 1 137 ? 13.496 15.371 11.467 1.00 68.25 137 GLY A CA 1
ATOM 1100 C C . GLY A 1 137 ? 12.436 14.850 10.480 1.00 68.25 137 GLY A C 1
ATOM 1101 O O . GLY A 1 137 ? 12.712 13.900 9.750 1.00 68.25 137 GLY A O 1
ATOM 1102 N N . SER A 1 138 ? 11.253 15.477 10.423 1.00 76.00 138 SER A N 1
ATOM 1103 C CA . SER A 1 138 ? 10.159 15.218 9.458 1.00 76.00 138 SER A CA 1
ATOM 1104 C C . SER A 1 138 ? 9.286 13.984 9.721 1.00 76.00 138 SER A C 1
ATOM 1106 O O . SER A 1 138 ? 8.401 13.700 8.919 1.00 76.00 138 SER A O 1
ATOM 1108 N N . ARG A 1 139 ? 9.474 13.264 10.836 1.00 88.50 139 ARG A N 1
ATOM 1109 C CA . ARG A 1 139 ? 8.594 12.145 11.218 1.00 88.50 139 ARG A CA 1
ATOM 1110 C C . ARG A 1 139 ? 7.230 12.668 11.667 1.00 88.50 139 ARG A C 1
ATOM 1112 O O . ARG A 1 139 ? 7.151 13.533 12.541 1.00 88.50 139 ARG A O 1
ATOM 1119 N N . VAL A 1 140 ? 6.169 12.079 11.131 1.00 94.75 140 VAL A N 1
ATOM 1120 C CA . VAL A 1 140 ? 4.776 12.464 11.392 1.00 94.75 140 VAL A CA 1
ATOM 1121 C C . VAL A 1 140 ? 4.065 11.321 12.110 1.00 94.75 140 VAL A C 1
ATOM 1123 O O . VAL A 1 140 ? 4.346 10.162 11.834 1.00 94.75 140 VAL A O 1
ATOM 1126 N N . VAL A 1 141 ? 3.158 11.609 13.040 1.00 96.88 141 VAL A N 1
ATOM 1127 C CA . VAL A 1 141 ? 2.290 10.598 13.658 1.00 96.88 141 VAL A CA 1
ATOM 1128 C C . VAL A 1 141 ? 0.853 10.866 13.247 1.00 96.88 141 VAL A C 1
ATOM 1130 O O . VAL A 1 141 ? 0.318 11.940 13.523 1.00 96.88 141 VAL A O 1
ATOM 1133 N N . VAL A 1 142 ? 0.244 9.877 12.601 1.00 98.00 142 VAL A N 1
ATOM 1134 C CA . VAL A 1 142 ? -1.149 9.901 12.157 1.00 98.00 142 VAL A CA 1
ATOM 1135 C C . VAL A 1 142 ? -2.000 9.091 13.129 1.00 98.00 142 VAL A C 1
ATOM 1137 O O . VAL A 1 142 ? -1.661 7.952 13.457 1.00 98.00 142 VAL A O 1
ATOM 1140 N N . GLU A 1 143 ? -3.109 9.678 13.569 1.00 98.25 143 GLU A N 1
ATOM 1141 C CA . GLU A 1 143 ? -4.203 8.996 14.250 1.00 98.25 143 GLU A CA 1
ATOM 1142 C C . GLU A 1 143 ? -5.291 8.624 13.239 1.00 98.25 143 GLU A C 1
ATOM 1144 O O . GLU A 1 143 ? -5.723 9.441 12.418 1.00 98.25 143 GLU A O 1
ATOM 1149 N N . ILE A 1 144 ? -5.735 7.371 13.312 1.00 97.81 144 ILE A N 1
ATOM 1150 C CA . ILE A 1 144 ? -6.813 6.821 12.495 1.00 97.81 144 ILE A CA 1
ATOM 1151 C C . ILE A 1 144 ? -7.853 6.234 13.435 1.00 97.81 144 ILE A C 1
ATOM 1153 O O . ILE A 1 144 ? -7.622 5.175 14.014 1.00 97.81 144 ILE A O 1
ATOM 1157 N N . ALA A 1 145 ? -8.995 6.903 13.578 1.00 95.94 145 ALA A N 1
ATOM 1158 C CA . ALA A 1 145 ? -10.052 6.508 14.498 1.00 95.94 145 ALA A CA 1
ATOM 1159 C C . ALA A 1 145 ? -11.403 6.327 13.792 1.00 95.94 145 ALA A C 1
ATOM 1161 O O . ALA A 1 145 ? -11.809 7.085 12.896 1.00 95.94 145 ALA A O 1
ATOM 1162 N N . GLY A 1 146 ? -12.122 5.271 14.180 1.00 93.25 146 GLY A N 1
ATOM 1163 C CA . GLY A 1 146 ? -13.479 5.035 13.702 1.00 93.25 146 GLY A CA 1
ATOM 1164 C C . GLY A 1 146 ? -14.467 6.080 14.227 1.00 93.25 146 GLY A C 1
ATOM 1165 O O . GLY A 1 146 ? -14.154 6.924 15.065 1.00 93.25 146 GLY A O 1
ATOM 1166 N N . SER A 1 147 ? -15.686 6.038 13.698 1.00 91.06 147 SER A N 1
ATOM 1167 C CA . SER A 1 147 ? -16.753 6.979 14.069 1.00 91.06 147 SER A CA 1
ATOM 1168 C C . SER A 1 147 ? -17.858 6.315 14.886 1.00 91.06 147 SER A C 1
ATOM 1170 O O . SER A 1 147 ? -18.735 7.004 15.391 1.00 91.06 147 SER A O 1
ATOM 1172 N N . GLU A 1 148 ? -17.826 4.987 14.998 1.00 90.69 148 GLU A N 1
ATOM 1173 C CA . GLU A 1 148 ? -18.736 4.166 15.789 1.00 90.69 148 GLU A CA 1
ATOM 1174 C C . GLU A 1 148 ? -18.500 4.400 17.280 1.00 90.69 148 GLU A C 1
ATOM 1176 O O . GLU A 1 148 ? -17.749 3.672 17.924 1.00 90.69 148 GLU A O 1
ATOM 1181 N N . PHE A 1 149 ? -19.127 5.440 17.816 1.00 92.69 149 PHE A N 1
ATOM 1182 C CA . PHE A 1 149 ? -19.074 5.768 19.229 1.00 92.69 149 PHE A CA 1
ATOM 1183 C C . PHE A 1 149 ? -20.485 5.816 19.806 1.00 92.69 149 PHE A C 1
ATOM 1185 O O . PHE A 1 149 ? -21.359 6.481 19.250 1.00 92.69 149 PHE A O 1
ATOM 1192 N N . LEU A 1 150 ? -20.687 5.123 20.921 1.00 94.00 150 LEU A N 1
ATOM 1193 C CA . LEU A 1 150 ? -21.909 5.175 21.718 1.00 94.00 150 LEU A CA 1
ATOM 1194 C C . LEU A 1 150 ? -21.504 5.378 23.174 1.00 94.00 150 LEU A C 1
ATOM 1196 O O . LEU A 1 150 ? -20.594 4.706 23.656 1.00 94.00 150 LEU A O 1
ATOM 1200 N N . SER A 1 151 ? -22.159 6.306 23.861 1.00 92.50 151 SER A N 1
ATOM 1201 C CA . SER A 1 151 ? -21.908 6.579 25.272 1.00 92.50 151 SER A CA 1
ATOM 1202 C C . SER A 1 151 ? -23.177 7.057 25.944 1.00 92.50 151 SER A C 1
ATOM 1204 O O . SER A 1 151 ? -23.792 8.002 25.459 1.00 92.50 151 SER A O 1
ATOM 1206 N N . PHE A 1 152 ? -23.544 6.438 27.060 1.00 91.44 152 PHE A N 1
ATOM 1207 C CA . PHE A 1 152 ? -24.685 6.863 27.865 1.00 91.44 152 PHE A CA 1
ATOM 1208 C C . PHE A 1 152 ? -24.523 6.409 29.324 1.00 91.44 152 PHE A C 1
ATOM 1210 O O . PHE A 1 152 ? -23.799 5.437 29.590 1.00 91.44 152 PHE A O 1
ATOM 1217 N N . PRO A 1 153 ? -25.162 7.112 30.276 1.00 91.75 153 PRO A N 1
ATOM 1218 C CA . PRO A 1 153 ? -25.159 6.707 31.671 1.00 91.75 153 PRO A CA 1
ATOM 1219 C C . PRO A 1 153 ? -26.077 5.496 31.852 1.00 91.75 153 PRO A C 1
ATOM 1221 O O . PRO A 1 153 ? -27.230 5.516 31.430 1.00 91.75 153 PRO A O 1
ATOM 1224 N N . VAL A 1 154 ? -25.556 4.453 32.487 1.00 92.00 154 VAL A N 1
ATOM 1225 C CA . VAL A 1 154 ? -26.286 3.246 32.900 1.00 92.00 154 VAL A CA 1
ATOM 1226 C C . VAL A 1 154 ? -26.835 3.401 34.314 1.00 92.00 154 VAL A C 1
ATOM 1228 O O . VAL A 1 154 ? -27.913 2.897 34.616 1.00 92.00 154 VAL A O 1
ATOM 1231 N N . ALA A 1 155 ? -26.092 4.088 35.183 1.00 92.06 155 ALA A N 1
ATOM 1232 C CA . ALA A 1 155 ? -26.530 4.397 36.532 1.00 92.06 155 ALA A CA 1
ATOM 1233 C C . ALA A 1 155 ? -26.072 5.791 36.950 1.00 92.06 155 ALA A C 1
ATOM 1235 O O . ALA A 1 155 ? -24.953 6.199 36.630 1.00 92.06 155 ALA A O 1
ATOM 1236 N N . LEU A 1 156 ? -26.925 6.485 37.697 1.00 90.75 156 LEU A N 1
ATOM 1237 C CA . LEU A 1 156 ? -26.631 7.768 38.322 1.00 90.75 156 LEU A CA 1
ATOM 1238 C C . LEU A 1 156 ? -26.850 7.638 39.824 1.00 90.75 156 LEU A C 1
ATOM 1240 O O . LEU A 1 156 ? -27.928 7.235 40.262 1.00 90.75 156 LEU A O 1
ATOM 1244 N N . ASN A 1 157 ? -25.821 7.948 40.614 1.00 87.56 157 ASN A N 1
ATOM 1245 C CA . ASN A 1 157 ? -25.834 7.766 42.070 1.00 87.56 157 ASN A CA 1
ATOM 1246 C C . ASN A 1 157 ? -26.301 6.356 42.493 1.00 87.56 157 ASN A C 1
ATOM 1248 O O . ASN A 1 157 ? -27.121 6.205 43.395 1.00 87.56 157 ASN A O 1
ATOM 1252 N N . GLY A 1 158 ? -25.830 5.318 41.792 1.00 87.75 158 GLY A N 1
ATOM 1253 C CA . GLY A 1 158 ? -26.209 3.919 42.031 1.00 87.75 158 GLY A CA 1
ATOM 1254 C C . GLY A 1 158 ? -27.584 3.497 41.497 1.00 87.75 158 GLY A C 1
ATOM 1255 O O . GLY A 1 158 ? -27.865 2.304 41.455 1.00 87.75 158 GLY A O 1
ATOM 1256 N N . LYS A 1 159 ? -28.430 4.426 41.035 1.00 91.69 159 LYS A N 1
ATOM 1257 C CA . LYS A 1 159 ? -29.748 4.108 40.465 1.00 91.69 159 LYS A CA 1
ATOM 1258 C C . LYS A 1 159 ? -29.643 3.881 38.963 1.00 91.69 159 LYS A C 1
ATOM 1260 O O . LYS A 1 159 ? -29.129 4.746 38.253 1.00 91.69 159 LYS A O 1
ATOM 1265 N N . LEU A 1 160 ? -30.141 2.743 38.476 1.00 93.19 160 LEU A N 1
ATOM 1266 C CA . LEU A 1 160 ? -30.186 2.448 37.043 1.00 93.19 160 LEU A CA 1
ATOM 1267 C C . LEU A 1 160 ? -31.059 3.470 36.303 1.00 93.19 160 LEU A C 1
ATOM 1269 O O . LEU A 1 160 ? -32.135 3.838 36.766 1.00 93.19 160 LEU A O 1
ATOM 1273 N N . THR A 1 161 ? -30.593 3.913 35.140 1.00 93.75 161 THR A N 1
ATOM 1274 C CA . THR A 1 161 ? -31.302 4.867 34.268 1.00 93.75 161 THR A CA 1
ATOM 1275 C C . THR A 1 161 ? -32.202 4.175 33.243 1.00 93.75 161 THR A C 1
ATOM 1277 O O . THR A 1 161 ? -32.997 4.834 32.576 1.00 93.75 161 THR A O 1
ATOM 1280 N N . LEU A 1 162 ? -32.068 2.855 33.096 1.00 91.94 162 LEU A N 1
ATOM 1281 C CA . LEU A 1 162 ? -32.715 2.050 32.064 1.00 91.94 162 LEU A CA 1
ATOM 1282 C C . LEU A 1 162 ? -33.664 1.024 32.685 1.00 91.94 162 LEU A C 1
ATOM 1284 O O . LEU A 1 162 ? -33.345 0.417 33.707 1.00 91.94 162 LEU A O 1
ATOM 1288 N N . ARG A 1 163 ? -34.808 0.799 32.030 1.00 92.50 163 ARG A N 1
ATOM 1289 C CA . ARG A 1 163 ? -35.769 -0.254 32.395 1.00 92.50 163 ARG A CA 1
ATOM 1290 C C . ARG A 1 163 ? -35.318 -1.610 31.841 1.00 92.50 163 ARG A C 1
ATOM 1292 O O . ARG A 1 163 ? -34.629 -1.669 30.828 1.00 92.50 163 ARG A O 1
ATOM 1299 N N . GLU A 1 164 ? -35.708 -2.707 32.486 1.00 90.00 164 GLU A N 1
ATOM 1300 C CA . GLU A 1 164 ? -35.265 -4.050 32.078 1.00 90.00 164 GLU A CA 1
ATOM 1301 C C . GLU A 1 164 ? -35.760 -4.449 30.674 1.00 90.00 164 GLU A C 1
ATOM 1303 O O . GLU A 1 164 ? -35.024 -5.072 29.910 1.00 90.00 164 GLU A O 1
ATOM 1308 N N . GLU A 1 165 ? -36.966 -4.014 30.307 1.00 93.75 165 GLU A N 1
ATOM 1309 C CA . GLU A 1 165 ? -37.607 -4.281 29.011 1.00 93.75 165 GLU A CA 1
ATOM 1310 C C . GLU A 1 165 ? -36.779 -3.816 27.798 1.00 93.75 165 GLU A C 1
ATOM 1312 O O . GLU A 1 165 ? -36.800 -4.467 26.758 1.00 93.75 165 GLU A O 1
ATOM 1317 N N . ILE A 1 166 ? -35.985 -2.744 27.934 1.00 94.69 166 ILE A N 1
ATOM 1318 C CA . ILE A 1 166 ? -35.190 -2.182 26.826 1.00 94.69 166 ILE A CA 1
ATOM 1319 C C . ILE A 1 166 ? -33.792 -2.802 26.699 1.00 94.69 166 ILE A C 1
ATOM 1321 O O . ILE A 1 166 ? -33.051 -2.486 25.765 1.00 94.69 166 ILE A O 1
ATOM 1325 N N . LEU A 1 167 ? -33.380 -3.666 27.635 1.00 93.56 167 LEU A N 1
ATOM 1326 C CA . LEU A 1 167 ? -32.013 -4.199 27.652 1.00 93.56 167 LEU A CA 1
ATOM 1327 C C . LEU A 1 167 ? -31.721 -5.089 26.438 1.00 93.56 167 LEU A C 1
ATOM 1329 O O . LEU A 1 167 ? -30.595 -5.081 25.940 1.00 93.56 167 LEU A O 1
ATOM 1333 N N . GLY A 1 168 ? -32.724 -5.820 25.941 1.00 95.19 168 GLY A N 1
ATOM 1334 C CA . GLY A 1 168 ? -32.601 -6.629 24.726 1.00 95.19 168 GLY A CA 1
ATOM 1335 C C . GLY A 1 168 ? -32.280 -5.773 23.497 1.00 95.19 168 GLY A C 1
ATOM 1336 O O . GLY A 1 168 ? -31.272 -6.005 22.821 1.00 95.19 168 GLY A O 1
ATOM 1337 N N . ASP A 1 169 ? -33.075 -4.725 23.266 1.00 95.50 169 ASP A N 1
ATOM 1338 C CA . ASP A 1 169 ? -32.871 -3.775 22.165 1.00 95.50 169 ASP A CA 1
ATOM 1339 C C . ASP A 1 169 ? -31.521 -3.066 22.274 1.00 95.50 169 ASP A C 1
ATOM 1341 O O . ASP A 1 169 ? -30.799 -2.899 21.284 1.00 95.50 169 ASP A O 1
ATOM 1345 N N . LEU A 1 170 ? -31.126 -2.711 23.499 1.00 94.38 170 LEU A N 1
ATOM 1346 C CA . LEU A 1 170 ? -29.845 -2.076 23.758 1.00 94.38 170 LEU A CA 1
ATOM 1347 C C . LEU A 1 170 ? -28.660 -2.986 23.402 1.00 94.38 170 LEU A C 1
ATOM 1349 O O . LEU A 1 170 ? -27.700 -2.527 22.777 1.00 94.38 170 LEU A O 1
ATOM 1353 N N . VAL A 1 171 ? -28.713 -4.275 23.754 1.00 96.12 171 VAL A N 1
ATOM 1354 C CA . VAL A 1 171 ? -27.699 -5.259 23.337 1.00 96.12 171 VAL A CA 1
ATOM 1355 C C . VAL A 1 171 ? -27.645 -5.358 21.812 1.00 96.12 171 VAL A C 1
ATOM 1357 O O . VAL A 1 171 ? -26.550 -5.385 21.238 1.00 96.12 171 VAL A O 1
ATOM 1360 N N . GLY A 1 172 ? -28.803 -5.350 21.144 1.00 97.00 172 GLY A N 1
ATOM 1361 C CA . GLY A 1 172 ? -28.903 -5.296 19.685 1.00 97.00 172 GLY A CA 1
ATOM 1362 C C . GLY A 1 172 ? -28.171 -4.088 19.091 1.00 97.00 172 GLY A C 1
ATOM 1363 O O . GLY A 1 172 ? -27.328 -4.245 18.198 1.00 97.00 172 GLY A O 1
ATOM 1364 N N . LEU A 1 173 ? -28.417 -2.894 19.639 1.00 96.38 173 LEU A N 1
ATOM 1365 C CA . LEU A 1 173 ? -27.773 -1.647 19.223 1.00 96.38 173 LEU A CA 1
ATOM 1366 C C . LEU A 1 173 ? -26.257 -1.659 19.478 1.00 96.38 173 LEU A C 1
ATOM 1368 O O . LEU A 1 173 ? -25.474 -1.335 18.583 1.00 96.38 173 LEU A O 1
ATOM 1372 N N . ILE A 1 174 ? -25.810 -2.080 20.662 1.00 96.19 174 ILE A N 1
ATOM 1373 C CA . ILE A 1 174 ? -24.379 -2.181 20.993 1.00 96.19 174 ILE A CA 1
ATOM 1374 C C . ILE A 1 174 ? -23.677 -3.136 20.021 1.00 96.19 174 ILE A C 1
ATOM 1376 O O . ILE A 1 174 ? -22.645 -2.795 19.434 1.00 96.19 174 ILE A O 1
ATOM 1380 N N . ASN A 1 175 ? -24.258 -4.314 19.787 1.00 96.56 175 ASN A N 1
ATOM 1381 C CA . ASN A 1 175 ? -23.701 -5.307 18.873 1.00 96.56 175 ASN A CA 1
ATOM 1382 C C . ASN A 1 175 ? -23.718 -4.841 17.410 1.00 96.56 175 ASN A C 1
ATOM 1384 O O . ASN A 1 175 ? -22.838 -5.236 16.636 1.00 96.56 175 ASN A O 1
ATOM 1388 N N . TYR A 1 176 ? -24.663 -3.980 17.020 1.00 96.00 176 TYR A N 1
ATOM 1389 C CA . TYR A 1 176 ? -24.638 -3.297 15.727 1.00 96.00 176 TYR A CA 1
ATOM 1390 C C . TYR A 1 176 ? -23.404 -2.392 15.590 1.00 96.00 176 TYR A C 1
ATOM 1392 O O . TYR A 1 176 ? -22.677 -2.511 14.598 1.00 96.00 176 TYR A O 1
ATOM 1400 N N . TYR A 1 177 ? -23.109 -1.558 16.595 1.00 95.31 177 TYR A N 1
ATOM 1401 C CA . TYR A 1 177 ? -21.906 -0.715 16.607 1.00 95.31 177 TYR A CA 1
ATOM 1402 C C . TYR A 1 177 ? -20.625 -1.556 16.559 1.00 95.31 177 TYR A C 1
ATOM 1404 O O . TYR A 1 177 ? -19.768 -1.305 15.711 1.00 95.31 177 TYR A O 1
ATOM 1412 N N . VAL A 1 178 ? -20.524 -2.606 17.385 1.00 93.38 178 VAL A N 1
ATOM 1413 C CA . VAL A 1 178 ? -19.372 -3.526 17.389 1.00 93.38 178 VAL A CA 1
ATOM 1414 C C . VAL A 1 178 ? -19.173 -4.161 16.011 1.00 93.38 178 VAL A C 1
ATOM 1416 O O . VAL A 1 178 ? -18.071 -4.121 15.464 1.00 93.38 178 VAL A O 1
ATOM 1419 N N . ARG A 1 179 ? -20.236 -4.703 15.399 1.00 94.31 179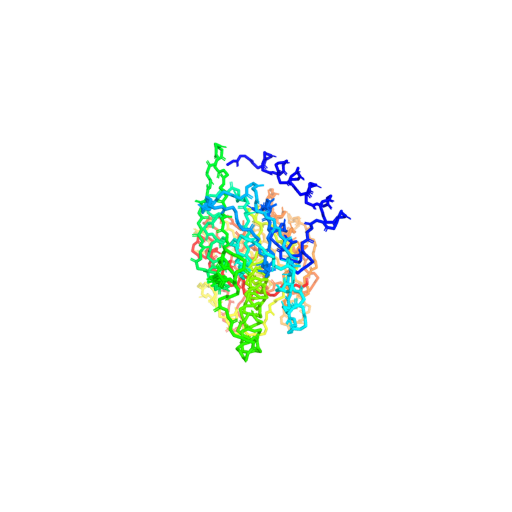 ARG A N 1
ATOM 1420 C CA . ARG A 1 179 ? -20.170 -5.291 14.050 1.00 94.31 179 ARG A CA 1
ATOM 1421 C C . ARG A 1 179 ? -19.674 -4.276 13.024 1.00 94.31 179 ARG A C 1
ATOM 1423 O O . ARG A 1 179 ? -18.821 -4.593 12.197 1.00 94.31 179 ARG A O 1
ATOM 1430 N N . ARG A 1 180 ? -20.190 -3.049 13.079 1.00 92.81 180 ARG A N 1
ATOM 1431 C CA . ARG A 1 180 ? -19.803 -1.983 12.158 1.00 92.81 180 ARG A CA 1
ATOM 1432 C C . ARG A 1 180 ? -18.327 -1.591 12.331 1.00 92.81 180 ARG A C 1
ATOM 1434 O O . ARG A 1 180 ? -17.630 -1.432 11.328 1.00 92.81 180 ARG A O 1
ATOM 1441 N N . SER A 1 181 ? -17.828 -1.534 13.567 1.00 91.69 181 SER A N 1
ATOM 1442 C CA . SER A 1 181 ? -16.406 -1.349 13.875 1.00 91.69 181 SER A CA 1
ATOM 1443 C C . SER A 1 181 ? -15.528 -2.457 13.285 1.00 91.69 181 SER A C 1
ATOM 1445 O O . SER A 1 181 ? -14.520 -2.152 12.646 1.00 91.69 181 SER A O 1
ATOM 1447 N N . LYS A 1 182 ? -15.919 -3.732 13.424 1.00 91.56 182 LYS A N 1
ATOM 1448 C CA . LYS A 1 182 ? -15.158 -4.862 12.857 1.00 91.56 182 LYS A CA 1
ATOM 1449 C C . LYS A 1 182 ? -15.162 -4.855 11.327 1.00 91.56 182 LYS A C 1
ATOM 1451 O O . LYS A 1 182 ? -14.106 -4.983 10.718 1.00 91.56 182 LYS A O 1
ATOM 1456 N N . ASN A 1 183 ? -16.302 -4.572 10.697 1.00 92.25 183 ASN A N 1
ATOM 1457 C CA . ASN A 1 183 ? -16.376 -4.418 9.240 1.00 92.25 183 ASN A CA 1
ATOM 1458 C C . ASN A 1 183 ? -15.445 -3.308 8.724 1.00 92.25 183 ASN A C 1
ATOM 1460 O O . ASN A 1 183 ? -14.885 -3.425 7.633 1.00 92.25 183 ASN A O 1
ATOM 1464 N N . ARG A 1 184 ? -15.255 -2.233 9.502 1.00 92.44 184 ARG A N 1
ATOM 1465 C CA . ARG A 1 184 ? -14.311 -1.162 9.160 1.00 92.44 184 ARG A CA 1
ATOM 1466 C C . ARG A 1 184 ? -12.860 -1.645 9.187 1.00 92.44 184 ARG A C 1
ATOM 1468 O O . ARG A 1 184 ? -12.113 -1.307 8.274 1.00 92.44 184 ARG A O 1
ATOM 1475 N N . LEU A 1 185 ? -12.481 -2.477 10.159 1.00 92.94 185 LEU A N 1
ATOM 1476 C CA . LEU A 1 185 ? -11.161 -3.123 10.186 1.00 92.94 185 LEU A CA 1
ATOM 1477 C C . LEU A 1 185 ? -10.932 -3.994 8.946 1.00 92.94 185 LEU A C 1
ATOM 1479 O O . LEU A 1 185 ? -9.887 -3.883 8.307 1.00 92.94 185 LEU A O 1
ATOM 1483 N N . THR A 1 186 ? -11.927 -4.792 8.549 1.00 92.94 186 THR A N 1
ATOM 1484 C CA . THR A 1 186 ? -11.847 -5.622 7.337 1.00 92.94 186 THR A CA 1
ATOM 1485 C C . THR A 1 186 ? -11.641 -4.776 6.081 1.00 92.94 186 THR A C 1
ATOM 1487 O O . THR A 1 186 ? -10.758 -5.075 5.279 1.00 92.94 186 THR A O 1
ATOM 1490 N N . ARG A 1 187 ? -12.396 -3.681 5.922 1.00 93.88 187 ARG A N 1
ATOM 1491 C CA . ARG A 1 187 ? -12.217 -2.751 4.792 1.00 93.88 187 ARG A CA 1
ATOM 1492 C C . ARG A 1 187 ? -10.845 -2.089 4.807 1.00 93.88 187 ARG A C 1
ATOM 1494 O O . ARG A 1 187 ? -10.224 -1.960 3.760 1.00 93.88 187 ARG A O 1
ATOM 1501 N N . PHE A 1 188 ? -10.351 -1.713 5.985 1.00 95.50 188 PHE A N 1
ATOM 1502 C CA . PHE A 1 188 ? -9.027 -1.113 6.112 1.00 95.50 188 PHE A CA 1
ATOM 1503 C C . PHE A 1 188 ? -7.924 -2.059 5.688 1.00 95.50 188 PHE A C 1
ATOM 1505 O O . PHE A 1 188 ? -7.067 -1.686 4.894 1.00 95.50 188 PHE A O 1
ATOM 1512 N N . LYS A 1 189 ? -8.008 -3.307 6.150 1.00 93.69 189 LYS A N 1
ATOM 1513 C CA . LYS A 1 189 ? -7.130 -4.382 5.715 1.00 93.69 189 LYS A CA 1
ATOM 1514 C C . LYS A 1 189 ? -7.129 -4.522 4.191 1.00 93.69 189 LYS A C 1
ATOM 1516 O O . LYS A 1 189 ? -6.063 -4.600 3.590 1.00 93.69 189 LYS A O 1
ATOM 1521 N N . MET A 1 190 ? -8.307 -4.545 3.567 1.00 86.81 190 MET A N 1
ATOM 1522 C CA . MET A 1 190 ? -8.429 -4.664 2.111 1.00 86.81 190 MET A CA 1
ATOM 1523 C C . MET A 1 190 ? -7.795 -3.479 1.376 1.00 86.81 190 MET A C 1
ATOM 1525 O O . MET A 1 190 ? -7.012 -3.697 0.456 1.00 86.81 190 MET A O 1
ATOM 1529 N N . GLU A 1 191 ? -8.070 -2.241 1.793 1.00 90.56 191 GLU A N 1
ATOM 1530 C CA . GLU A 1 191 ? -7.483 -1.051 1.163 1.00 90.56 191 GLU A CA 1
ATOM 1531 C C . GLU A 1 191 ? -5.962 -0.978 1.368 1.00 90.56 191 GLU A C 1
ATOM 1533 O O . GLU A 1 191 ? -5.239 -0.630 0.436 1.00 90.56 191 GLU A O 1
ATOM 1538 N N . LEU A 1 192 ? -5.453 -1.391 2.534 1.00 90.44 192 LEU A N 1
ATOM 1539 C CA . LEU A 1 192 ? -4.016 -1.529 2.780 1.00 90.44 192 LEU A CA 1
ATOM 1540 C C . LEU A 1 192 ? -3.381 -2.584 1.863 1.00 90.44 192 LEU A C 1
ATOM 1542 O O . LEU A 1 192 ? -2.355 -2.300 1.255 1.00 90.44 192 LEU A O 1
ATOM 1546 N N . LYS A 1 193 ? -3.978 -3.774 1.702 1.00 82.19 193 LYS A N 1
ATOM 1547 C CA . LYS A 1 193 ? -3.461 -4.803 0.774 1.00 82.19 193 LYS A CA 1
ATOM 1548 C C . LYS A 1 193 ? -3.528 -4.343 -0.683 1.00 82.19 193 LYS A C 1
ATOM 1550 O O . LYS A 1 193 ? -2.598 -4.573 -1.451 1.00 82.19 193 LYS A O 1
ATOM 1555 N N . LYS A 1 194 ? -4.600 -3.650 -1.068 1.00 78.69 194 LYS A N 1
ATOM 1556 C CA . LYS A 1 194 ? -4.770 -3.059 -2.403 1.00 78.69 194 LYS A CA 1
ATOM 1557 C C . LYS A 1 194 ? -3.723 -1.986 -2.693 1.00 78.69 194 LYS A C 1
ATOM 1559 O O . LYS A 1 194 ? -3.270 -1.865 -3.822 1.00 78.69 194 LYS A O 1
ATOM 1564 N N . HIS A 1 195 ? -3.343 -1.188 -1.701 1.00 78.81 195 HIS A N 1
ATOM 1565 C CA . HIS A 1 195 ? -2.261 -0.223 -1.875 1.00 78.81 195 HIS A CA 1
ATOM 1566 C C . HIS A 1 195 ? -0.886 -0.891 -1.885 1.00 78.81 195 HIS A C 1
ATOM 1568 O O . HIS A 1 195 ? -0.033 -0.468 -2.656 1.00 78.81 195 HIS A O 1
ATOM 1574 N N . LEU A 1 196 ? -0.689 -1.956 -1.103 1.00 67.94 196 LEU A N 1
ATOM 1575 C CA . LEU A 1 196 ? 0.575 -2.689 -1.045 1.00 67.94 196 LEU A CA 1
ATOM 1576 C C . LEU A 1 196 ? 0.831 -3.447 -2.351 1.00 67.94 196 LEU A C 1
ATOM 1578 O O . LEU A 1 196 ? 1.926 -3.384 -2.886 1.00 67.94 196 LEU A O 1
ATOM 1582 N N . SER A 1 197 ? -0.203 -4.067 -2.924 1.00 54.91 197 SER A N 1
ATOM 1583 C CA . SER A 1 197 ? -0.149 -4.682 -4.263 1.00 54.91 197 SER A CA 1
ATOM 1584 C C . SER A 1 197 ? 0.115 -3.678 -5.387 1.00 54.91 197 SER A C 1
ATOM 1586 O O . SER A 1 197 ? 0.614 -4.062 -6.436 1.00 54.91 197 SER A O 1
ATOM 1588 N N . LYS A 1 198 ? -0.142 -2.383 -5.161 1.00 62.25 198 LYS A N 1
ATOM 1589 C CA . LYS A 1 198 ? 0.274 -1.303 -6.071 1.00 62.25 198 LYS A CA 1
ATOM 1590 C C . LYS A 1 198 ? 1.723 -0.850 -5.853 1.00 62.25 198 LYS A C 1
ATOM 1592 O O . LYS A 1 198 ? 2.248 -0.127 -6.702 1.00 62.25 198 LYS A O 1
ATOM 1597 N N . VAL A 1 199 ? 2.380 -1.228 -4.751 1.00 62.19 199 VAL A N 1
ATOM 1598 C CA . VAL A 1 199 ? 3.822 -1.010 -4.538 1.00 62.19 199 VAL A CA 1
ATOM 1599 C C . VAL A 1 199 ? 4.575 -2.148 -5.221 1.00 62.19 199 VAL A C 1
ATOM 1601 O O . VAL A 1 199 ? 5.024 -3.104 -4.603 1.00 62.19 199 VAL A O 1
ATOM 1604 N N . ILE A 1 200 ? 4.649 -2.049 -6.543 1.00 67.75 200 ILE A N 1
ATOM 1605 C CA . ILE A 1 200 ? 5.367 -3.003 -7.396 1.00 67.75 200 ILE A CA 1
ATOM 1606 C C . ILE A 1 200 ? 6.858 -2.654 -7.455 1.00 67.75 200 ILE A C 1
ATOM 1608 O O . ILE A 1 200 ? 7.700 -3.533 -7.611 1.00 67.75 200 ILE A O 1
ATOM 1612 N N . ILE A 1 201 ? 7.180 -1.367 -7.284 1.00 75.06 201 ILE A N 1
ATOM 1613 C CA . ILE A 1 201 ? 8.530 -0.815 -7.368 1.00 75.06 201 ILE A CA 1
ATOM 1614 C C . ILE A 1 201 ? 8.831 0.015 -6.114 1.00 75.06 201 ILE A C 1
ATOM 1616 O O . ILE A 1 201 ? 7.988 0.815 -5.697 1.00 75.06 201 ILE A O 1
ATOM 1620 N N . THR A 1 202 ? 10.014 -0.182 -5.533 1.00 73.44 202 THR A N 1
ATOM 1621 C CA . THR A 1 202 ? 10.569 0.589 -4.405 1.00 73.44 202 THR A CA 1
ATOM 1622 C C . THR A 1 202 ? 11.075 1.974 -4.834 1.00 73.44 202 THR A C 1
ATOM 1624 O O . THR A 1 202 ? 11.221 2.255 -6.022 1.00 73.44 202 THR A O 1
ATOM 1627 N N . ASP A 1 203 ? 11.398 2.848 -3.874 1.00 64.38 203 ASP A N 1
ATOM 1628 C CA . ASP A 1 203 ? 11.940 4.191 -4.157 1.00 64.38 203 ASP A CA 1
ATOM 1629 C C . ASP A 1 203 ? 13.264 4.156 -4.951 1.00 64.38 203 ASP A C 1
ATOM 1631 O O . ASP A 1 203 ? 13.538 5.055 -5.742 1.00 64.38 203 ASP A O 1
ATOM 1635 N N . ASP A 1 204 ? 14.074 3.103 -4.785 1.00 69.88 204 ASP A N 1
ATOM 1636 C CA . ASP A 1 204 ? 15.301 2.846 -5.556 1.00 69.88 204 ASP A CA 1
ATOM 1637 C C . ASP A 1 204 ? 15.044 2.085 -6.871 1.00 69.88 204 ASP A C 1
ATOM 1639 O O . ASP A 1 204 ? 15.952 1.493 -7.452 1.00 69.88 204 ASP A O 1
ATOM 1643 N N . MET A 1 205 ? 13.803 2.128 -7.362 1.00 81.25 205 MET A N 1
ATOM 1644 C CA . MET A 1 205 ? 13.378 1.604 -8.658 1.00 81.25 205 MET A CA 1
ATOM 1645 C C . MET A 1 205 ? 13.521 0.082 -8.817 1.00 81.25 205 MET A C 1
ATOM 1647 O O . MET A 1 205 ? 13.603 -0.412 -9.942 1.00 81.25 205 MET A O 1
ATOM 1651 N N . ARG A 1 206 ? 13.523 -0.689 -7.722 1.00 84.38 206 ARG A N 1
ATOM 1652 C CA . ARG A 1 206 ? 13.590 -2.160 -7.760 1.00 84.38 206 ARG A CA 1
ATOM 1653 C C . ARG A 1 206 ? 12.206 -2.784 -7.742 1.00 84.38 206 ARG A C 1
ATOM 1655 O O . ARG A 1 206 ? 11.339 -2.354 -6.987 1.00 84.38 206 ARG A O 1
ATOM 1662 N N . LEU A 1 207 ? 12.018 -3.829 -8.544 1.00 86.88 207 LEU A N 1
ATOM 1663 C CA . LEU A 1 207 ? 10.816 -4.652 -8.491 1.00 86.88 207 LEU A CA 1
ATOM 1664 C C . LEU A 1 207 ? 10.803 -5.468 -7.189 1.00 86.88 207 LEU A C 1
ATOM 1666 O O . LEU A 1 207 ? 11.770 -6.164 -6.890 1.00 86.88 207 LEU A O 1
ATOM 1670 N N . VAL A 1 208 ? 9.721 -5.372 -6.413 1.00 82.19 208 VAL A N 1
ATOM 1671 C CA . VAL A 1 208 ? 9.623 -6.009 -5.083 1.00 82.19 208 VAL A CA 1
ATOM 1672 C C . VAL A 1 208 ? 9.384 -7.519 -5.188 1.00 82.19 208 VAL A C 1
ATOM 1674 O O . VAL A 1 208 ? 9.919 -8.294 -4.398 1.00 82.19 208 VAL A O 1
ATOM 1677 N N . LYS A 1 209 ? 8.555 -7.935 -6.148 1.00 85.81 209 LYS A N 1
ATOM 1678 C CA . LYS A 1 209 ? 8.201 -9.330 -6.434 1.00 85.81 209 LYS A CA 1
ATOM 1679 C C . LYS A 1 209 ? 7.831 -9.456 -7.908 1.00 85.81 209 LYS A C 1
ATOM 1681 O O . LYS A 1 209 ? 7.479 -8.454 -8.530 1.00 85.81 209 LYS A O 1
ATOM 1686 N N . ASP A 1 210 ? 7.876 -10.673 -8.436 1.00 92.94 210 ASP A N 1
ATOM 1687 C CA . ASP A 1 210 ? 7.379 -10.975 -9.772 1.00 92.94 210 ASP A CA 1
ATOM 1688 C C . ASP A 1 210 ? 5.940 -10.479 -9.916 1.00 92.94 210 ASP A C 1
ATOM 1690 O O . ASP A 1 210 ? 5.128 -10.559 -8.987 1.00 92.94 210 ASP A O 1
ATOM 1694 N N . VAL A 1 211 ? 5.624 -9.954 -11.093 1.00 92.19 211 VAL A N 1
ATOM 1695 C CA . VAL A 1 211 ? 4.276 -9.494 -11.411 1.00 92.19 211 VAL A CA 1
ATOM 1696 C C . VAL A 1 211 ? 3.767 -10.152 -12.673 1.00 92.19 211 VAL A C 1
ATOM 1698 O O . VAL A 1 211 ? 4.512 -10.376 -13.626 1.00 92.19 211 VAL A O 1
ATOM 1701 N N . LYS A 1 212 ? 2.470 -10.435 -12.684 1.00 93.75 212 LYS A N 1
ATOM 1702 C CA . LYS A 1 212 ? 1.754 -11.022 -13.805 1.00 93.75 212 LYS A CA 1
ATOM 1703 C C . LYS A 1 212 ? 0.783 -10.014 -14.392 1.00 93.75 212 LYS A C 1
ATOM 1705 O O . LYS A 1 212 ? 0.023 -9.360 -13.676 1.00 93.75 212 LYS A O 1
ATOM 1710 N N . MET A 1 213 ? 0.779 -9.920 -15.715 1.00 93.81 213 MET A N 1
ATOM 1711 C CA . MET A 1 213 ? -0.190 -9.116 -16.441 1.00 93.81 213 MET A CA 1
ATOM 1712 C C . MET A 1 213 ? -1.591 -9.750 -16.325 1.00 93.81 213 MET A C 1
ATOM 1714 O O . MET A 1 213 ? -1.794 -10.877 -16.790 1.00 93.81 213 MET A O 1
ATOM 1718 N N . PRO A 1 214 ? -2.597 -9.049 -15.771 1.00 89.94 214 PRO A N 1
ATOM 1719 C CA . PRO A 1 214 ? -3.963 -9.552 -15.752 1.00 89.94 214 PRO A CA 1
ATOM 1720 C C . PRO A 1 214 ? -4.565 -9.522 -17.160 1.00 89.94 214 PRO A C 1
ATOM 1722 O O . PRO A 1 214 ? -4.399 -8.552 -17.904 1.00 89.94 214 PRO A O 1
ATOM 1725 N N . LYS A 1 215 ? -5.354 -10.548 -17.506 1.00 90.88 215 LYS A N 1
ATOM 1726 C CA . LYS A 1 215 ? -5.972 -10.706 -18.842 1.00 90.88 215 LYS A CA 1
ATOM 1727 C C . LYS A 1 215 ? -6.774 -9.481 -19.304 1.00 90.88 215 LYS A C 1
ATOM 1729 O O . LYS A 1 215 ? -6.828 -9.187 -20.492 1.00 90.88 215 LYS A O 1
ATOM 1734 N N . ARG A 1 216 ? -7.363 -8.725 -18.369 1.00 91.25 216 ARG A N 1
ATOM 1735 C CA . ARG A 1 216 ? -8.118 -7.491 -18.663 1.00 91.25 216 ARG A CA 1
ATOM 1736 C C . ARG A 1 216 ? -7.281 -6.392 -19.336 1.00 91.25 216 ARG A C 1
ATOM 1738 O O . ARG A 1 216 ? -7.854 -5.485 -19.924 1.00 91.25 216 ARG A O 1
ATOM 1745 N N . LEU A 1 217 ? -5.950 -6.435 -19.216 1.00 90.75 217 LEU A N 1
ATOM 1746 C CA . LEU A 1 217 ? -5.045 -5.422 -19.770 1.00 90.75 217 LEU A CA 1
ATOM 1747 C C . LEU A 1 217 ? -4.460 -5.800 -21.134 1.00 90.75 217 LEU A C 1
ATOM 1749 O O . LEU A 1 217 ? -3.770 -4.972 -21.724 1.00 90.75 217 LEU A O 1
ATOM 1753 N N . THR A 1 218 ? -4.735 -6.998 -21.660 1.00 90.50 218 THR A N 1
ATOM 1754 C CA . THR A 1 218 ? -4.131 -7.486 -22.911 1.00 90.50 218 THR A CA 1
ATOM 1755 C C . THR A 1 218 ? -4.375 -6.541 -24.090 1.00 90.50 218 THR A C 1
ATOM 1757 O O . THR A 1 218 ? -3.429 -6.153 -24.773 1.00 90.50 218 THR A O 1
ATOM 1760 N N . GLU A 1 219 ? -5.616 -6.091 -24.286 1.00 89.88 219 GLU A N 1
ATOM 1761 C CA . GLU A 1 219 ? -5.958 -5.155 -25.367 1.00 89.88 219 GLU A CA 1
ATOM 1762 C C . GLU A 1 219 ? -5.346 -3.769 -25.166 1.00 89.88 219 GLU A C 1
ATOM 1764 O O . GLU A 1 219 ? -4.969 -3.099 -26.125 1.00 89.88 219 GLU A O 1
ATOM 1769 N N . GLU A 1 220 ? -5.203 -3.329 -23.916 1.00 91.06 220 GLU A N 1
ATOM 1770 C CA . GLU A 1 220 ? -4.549 -2.058 -23.641 1.00 91.06 220 GLU A CA 1
ATOM 1771 C C . GLU A 1 220 ? -3.052 -2.149 -23.943 1.00 91.06 220 GLU A C 1
ATOM 1773 O O . GLU A 1 220 ? -2.526 -1.258 -24.600 1.00 91.06 220 GLU A O 1
ATOM 1778 N N . ILE A 1 221 ? -2.364 -3.215 -23.534 1.00 90.69 221 ILE A N 1
ATOM 1779 C CA . ILE A 1 221 ? -0.918 -3.383 -23.751 1.00 90.69 221 ILE A CA 1
ATOM 1780 C C . ILE A 1 221 ? -0.565 -3.532 -25.234 1.00 90.69 221 ILE A C 1
ATOM 1782 O O . ILE A 1 221 ? 0.431 -2.960 -25.666 1.00 90.69 221 ILE A O 1
ATOM 1786 N N . ARG A 1 222 ? -1.421 -4.179 -26.034 1.00 89.44 222 ARG A N 1
ATOM 1787 C CA . ARG A 1 222 ? -1.243 -4.322 -27.492 1.00 89.44 222 ARG A CA 1
ATOM 1788 C C . ARG A 1 222 ? -1.234 -3.007 -28.268 1.00 89.44 222 ARG A C 1
ATOM 1790 O O . ARG A 1 222 ? -0.721 -2.964 -29.389 1.00 89.44 222 ARG A O 1
ATOM 1797 N N . LYS A 1 223 ? -1.824 -1.940 -27.720 1.00 91.56 223 LYS A N 1
ATOM 1798 C CA . LYS A 1 223 ? -1.830 -0.628 -28.377 1.00 91.56 223 LYS A CA 1
ATOM 1799 C C . LYS A 1 223 ? -0.419 -0.035 -28.375 1.00 91.56 223 LYS A C 1
ATOM 1801 O O . LYS A 1 223 ? 0.223 -0.034 -27.321 1.00 91.56 223 LYS A O 1
ATOM 1806 N N . PRO A 1 224 ? 0.025 0.576 -29.485 1.00 92.75 224 PRO A N 1
ATOM 1807 C CA . PRO A 1 224 ? 1.335 1.208 -29.543 1.00 92.75 224 PRO A CA 1
ATOM 1808 C C . PRO A 1 224 ? 1.450 2.309 -28.480 1.00 92.75 224 PRO A C 1
ATOM 1810 O O . PRO A 1 224 ? 0.566 3.155 -28.331 1.00 92.75 224 PRO A O 1
ATOM 1813 N N . LYS A 1 225 ? 2.548 2.292 -27.719 1.00 93.38 225 LYS A N 1
ATOM 1814 C CA . LYS A 1 225 ? 2.838 3.243 -26.631 1.00 93.38 225 LYS A CA 1
ATOM 1815 C C . LYS A 1 225 ? 3.727 4.404 -27.070 1.00 93.38 225 LYS A C 1
ATOM 1817 O O . LYS A 1 225 ? 4.057 5.271 -26.263 1.00 93.38 225 LYS A O 1
ATOM 1822 N N . GLY A 1 226 ? 4.060 4.446 -28.356 1.00 93.25 226 GLY A N 1
ATOM 1823 C CA . GLY A 1 226 ? 4.889 5.460 -28.988 1.00 93.25 226 GLY A CA 1
ATOM 1824 C C . GLY A 1 226 ? 4.522 5.657 -30.454 1.00 93.25 226 GLY A C 1
ATOM 1825 O O . GLY A 1 226 ? 3.447 5.254 -30.904 1.00 93.25 226 GLY A O 1
ATOM 1826 N N . ARG A 1 227 ? 5.420 6.300 -31.199 1.00 95.12 227 ARG A N 1
ATOM 1827 C CA . ARG A 1 227 ? 5.239 6.513 -32.639 1.00 95.12 227 ARG A CA 1
ATOM 1828 C C . ARG A 1 227 ? 5.553 5.223 -33.383 1.00 95.12 227 ARG A C 1
ATOM 1830 O O . ARG A 1 227 ? 6.581 4.612 -33.113 1.00 95.12 227 ARG A O 1
ATOM 1837 N N . VAL A 1 228 ? 4.678 4.828 -34.300 1.00 95.69 228 VAL A N 1
ATOM 1838 C CA . VAL A 1 228 ? 4.856 3.633 -35.131 1.00 95.69 228 VAL A CA 1
ATOM 1839 C C . VAL A 1 228 ? 5.540 4.036 -36.431 1.00 95.69 228 VAL A C 1
ATOM 1841 O O . VAL A 1 228 ? 5.139 5.016 -37.056 1.00 95.69 228 VAL A O 1
ATOM 1844 N N . TYR A 1 229 ? 6.554 3.276 -36.819 1.00 94.12 229 TYR A N 1
ATOM 1845 C CA . TYR A 1 229 ? 7.271 3.407 -38.077 1.00 94.12 229 TYR A CA 1
ATOM 1846 C C . TYR A 1 229 ? 7.248 2.058 -38.785 1.00 94.12 229 TYR A C 1
ATOM 1848 O O . TYR A 1 229 ? 7.715 1.066 -38.228 1.00 94.12 229 TYR A O 1
ATOM 1856 N N . GLU A 1 230 ? 6.739 2.036 -40.012 1.00 90.06 230 GLU A N 1
ATOM 1857 C CA . GLU A 1 230 ? 6.763 0.842 -40.861 1.00 90.06 230 GLU A CA 1
ATOM 1858 C C . GLU A 1 230 ? 8.209 0.414 -41.147 1.00 90.06 230 GLU A C 1
ATOM 1860 O O . GLU A 1 230 ? 8.588 -0.729 -40.895 1.00 90.06 230 GLU A O 1
ATOM 1865 N N . THR A 1 231 ? 9.046 1.389 -41.519 1.00 88.38 231 THR A N 1
ATOM 1866 C CA . THR A 1 231 ? 10.487 1.219 -41.729 1.00 88.38 231 THR A CA 1
ATOM 1867 C C . THR A 1 231 ? 11.257 2.215 -40.869 1.00 88.38 231 THR A C 1
ATOM 1869 O O . THR A 1 231 ? 11.109 3.431 -41.014 1.00 88.38 231 THR A O 1
ATOM 1872 N N . ILE A 1 232 ? 12.098 1.709 -39.964 1.00 90.56 232 ILE A N 1
ATOM 1873 C CA . ILE A 1 232 ? 12.960 2.549 -39.128 1.00 90.56 232 ILE A CA 1
ATOM 1874 C C . ILE A 1 232 ? 14.221 2.956 -39.901 1.00 90.56 232 ILE A C 1
ATOM 1876 O O . ILE A 1 232 ? 14.840 2.134 -40.572 1.00 90.56 232 ILE A O 1
ATOM 1880 N N . THR A 1 233 ? 14.609 4.230 -39.818 1.00 92.69 233 THR A N 1
ATOM 1881 C CA . THR A 1 233 ? 15.794 4.767 -40.511 1.00 92.69 233 THR A CA 1
ATOM 1882 C C . THR A 1 233 ? 16.767 5.403 -39.525 1.00 92.69 233 THR A C 1
ATOM 1884 O O . THR A 1 233 ? 16.375 5.863 -38.448 1.00 92.69 233 THR A O 1
ATOM 1887 N N . SER A 1 234 ? 18.044 5.488 -39.906 1.00 90.69 234 SER A N 1
ATOM 1888 C CA . SER A 1 234 ? 19.092 6.109 -39.083 1.00 90.69 234 SER A CA 1
ATOM 1889 C C . SER A 1 234 ? 18.770 7.568 -38.740 1.00 90.69 234 SER A C 1
ATOM 1891 O O . SER A 1 234 ? 19.000 7.990 -37.611 1.00 90.69 234 SER A O 1
ATOM 1893 N N . ARG A 1 235 ? 18.133 8.313 -39.656 1.00 91.56 235 ARG A N 1
ATOM 1894 C CA . ARG A 1 235 ? 17.684 9.703 -39.448 1.00 91.56 235 ARG A CA 1
ATOM 1895 C C . ARG A 1 235 ? 16.645 9.854 -38.333 1.00 91.56 235 ARG A C 1
ATOM 1897 O O . ARG A 1 235 ? 16.596 10.892 -37.676 1.00 91.56 235 ARG A O 1
ATOM 1904 N N . VAL A 1 236 ? 15.782 8.855 -38.132 1.00 92.31 236 VAL A N 1
ATOM 1905 C CA . VAL A 1 236 ? 14.806 8.876 -37.029 1.00 92.31 236 VAL A CA 1
ATOM 1906 C C . VAL A 1 236 ? 15.527 8.684 -35.698 1.00 92.31 236 VAL A C 1
ATOM 1908 O O . VAL A 1 236 ? 15.242 9.400 -34.739 1.00 92.31 236 VAL A O 1
ATOM 1911 N N . LEU A 1 237 ? 16.476 7.747 -35.651 1.00 93.75 237 LEU A N 1
ATOM 1912 C CA . LEU A 1 237 ? 17.165 7.361 -34.420 1.00 93.75 237 LEU A CA 1
ATOM 1913 C C . LEU A 1 237 ? 18.300 8.307 -34.023 1.00 93.75 237 LEU A C 1
ATOM 1915 O O . LEU A 1 237 ? 18.567 8.444 -32.834 1.00 93.75 237 LEU A O 1
ATOM 1919 N N . SER A 1 238 ? 18.900 9.030 -34.971 1.00 91.56 238 SER A N 1
ATOM 1920 C CA . SER A 1 238 ? 19.995 9.980 -34.719 1.00 91.56 238 SER A CA 1
ATOM 1921 C C . SER A 1 238 ? 19.612 11.162 -33.821 1.00 91.56 238 SER A C 1
ATOM 1923 O O . SER A 1 238 ? 20.475 11.932 -33.416 1.00 91.56 238 SER A O 1
ATOM 1925 N N . ARG A 1 239 ? 18.317 11.341 -33.534 1.00 93.19 239 ARG A N 1
ATOM 1926 C CA . ARG A 1 239 ? 17.790 12.398 -32.657 1.00 93.19 239 ARG A CA 1
ATOM 1927 C C . ARG A 1 239 ? 17.863 12.032 -31.174 1.00 93.19 239 ARG A C 1
ATOM 1929 O O . ARG A 1 239 ? 17.649 12.903 -30.340 1.00 93.19 239 ARG A O 1
ATOM 1936 N N . TYR A 1 240 ? 18.126 10.767 -30.858 1.00 95.50 240 TYR A N 1
ATOM 1937 C CA . TYR A 1 240 ? 18.215 10.262 -29.495 1.00 95.50 240 TYR A CA 1
ATOM 1938 C C . TYR A 1 240 ? 19.673 9.951 -29.176 1.00 95.50 240 TYR A C 1
ATOM 1940 O O . TYR A 1 240 ? 20.363 9.300 -29.959 1.00 95.50 240 TYR A O 1
ATOM 1948 N N . HIS A 1 241 ? 20.151 10.384 -28.011 1.00 91.06 241 HIS A N 1
ATOM 1949 C CA . HIS A 1 241 ? 21.543 10.159 -27.604 1.00 91.06 241 HIS A CA 1
ATOM 1950 C C . HIS A 1 241 ? 21.825 8.693 -27.253 1.00 91.06 241 HIS A C 1
ATOM 1952 O O . HIS A 1 241 ? 22.980 8.262 -27.199 1.00 91.06 241 HIS A O 1
ATOM 1958 N N . ARG A 1 242 ? 20.768 7.913 -27.003 1.00 96.31 242 ARG A N 1
ATOM 1959 C CA . ARG A 1 242 ? 20.860 6.508 -26.624 1.00 96.31 242 ARG A CA 1
ATOM 1960 C C . ARG A 1 242 ? 19.651 5.715 -27.103 1.00 96.31 242 ARG A C 1
ATOM 1962 O O . ARG A 1 242 ? 18.523 6.199 -27.053 1.00 96.31 242 ARG A O 1
ATOM 1969 N N . ILE A 1 243 ? 19.906 4.484 -27.540 1.00 98.19 243 ILE A N 1
ATOM 1970 C CA . ILE A 1 243 ? 18.903 3.562 -28.082 1.00 98.19 243 ILE A CA 1
ATOM 1971 C C . ILE A 1 243 ? 18.888 2.274 -27.256 1.00 98.19 243 ILE A C 1
ATOM 1973 O O . ILE A 1 243 ? 19.944 1.695 -26.984 1.00 98.19 243 ILE A O 1
ATOM 1977 N N . TYR A 1 244 ? 17.690 1.814 -26.910 1.00 98.50 244 TYR A N 1
ATOM 1978 C CA . TYR A 1 244 ? 17.412 0.511 -26.315 1.00 98.50 244 TYR A CA 1
ATOM 1979 C C . TYR A 1 244 ? 16.421 -0.239 -27.200 1.00 98.50 244 TYR A C 1
ATOM 1981 O O . TYR A 1 244 ? 15.490 0.372 -27.726 1.00 98.50 244 TYR A O 1
ATOM 1989 N N . VAL A 1 245 ? 16.600 -1.545 -27.361 1.00 97.94 245 VAL A N 1
ATOM 1990 C CA . VAL A 1 245 ? 15.734 -2.371 -28.209 1.00 97.94 245 VAL A CA 1
ATOM 1991 C C . VAL A 1 245 ? 15.231 -3.573 -27.423 1.00 97.94 245 VAL A C 1
ATOM 1993 O O . VAL A 1 245 ? 16.012 -4.240 -26.748 1.00 97.94 245 VAL A O 1
ATOM 1996 N N . VAL A 1 246 ? 13.931 -3.833 -27.525 1.00 97.06 246 VAL A N 1
ATOM 1997 C CA . VAL A 1 246 ? 13.262 -5.023 -27.001 1.00 97.06 246 VAL A CA 1
ATOM 1998 C C . VAL A 1 246 ? 12.600 -5.743 -28.173 1.00 97.06 246 VAL A C 1
ATOM 2000 O O . VAL A 1 246 ? 11.742 -5.172 -28.849 1.00 97.06 246 VAL A O 1
ATOM 2003 N N . GLY A 1 247 ? 13.027 -6.973 -28.432 1.00 93.44 247 GLY A N 1
ATOM 2004 C CA . GLY A 1 247 ? 12.507 -7.835 -29.485 1.00 93.44 247 GLY A CA 1
ATOM 2005 C C . GLY A 1 247 ? 13.467 -8.045 -30.657 1.00 93.44 247 GLY A C 1
ATOM 2006 O O . GLY A 1 247 ? 14.198 -7.151 -31.106 1.00 93.44 247 GLY A O 1
ATOM 2007 N N . ASP A 1 248 ? 13.422 -9.259 -31.182 1.00 89.44 248 ASP A N 1
ATOM 2008 C CA . ASP A 1 248 ? 14.366 -9.822 -32.145 1.00 89.44 248 ASP A CA 1
ATOM 2009 C C . ASP A 1 248 ? 14.279 -9.153 -33.527 1.00 89.44 248 ASP A C 1
ATOM 2011 O O . ASP A 1 248 ? 15.284 -8.695 -34.081 1.00 89.44 248 ASP A O 1
ATOM 2015 N N . TYR A 1 249 ? 13.061 -8.992 -34.059 1.00 88.31 249 TYR A N 1
ATOM 2016 C CA . TYR A 1 249 ? 12.826 -8.365 -35.369 1.00 88.31 249 TYR A CA 1
ATOM 2017 C C . TYR A 1 249 ? 13.359 -6.927 -35.437 1.00 88.31 249 TYR A C 1
ATOM 2019 O O . TYR A 1 249 ? 14.013 -6.519 -36.402 1.00 88.31 249 TYR A O 1
ATOM 2027 N N . VAL A 1 250 ? 13.090 -6.139 -34.394 1.00 92.00 250 VAL A N 1
ATOM 2028 C CA . VAL A 1 250 ? 13.545 -4.746 -34.326 1.00 92.00 250 VAL A CA 1
ATOM 2029 C C . VAL A 1 250 ? 15.058 -4.686 -34.180 1.00 92.00 250 VAL A C 1
ATOM 2031 O O . VAL A 1 250 ? 15.694 -3.842 -34.810 1.00 92.00 250 VAL A O 1
ATOM 2034 N N . THR A 1 251 ? 15.636 -5.606 -33.410 1.00 94.12 251 THR A N 1
ATOM 2035 C CA . THR A 1 251 ? 17.085 -5.702 -33.231 1.00 94.12 251 THR A CA 1
ATOM 2036 C C . THR A 1 251 ? 17.796 -5.862 -34.570 1.00 94.12 251 THR A C 1
ATOM 2038 O O . THR A 1 251 ? 18.691 -5.074 -34.880 1.00 94.12 251 THR A O 1
ATOM 2041 N N . VAL A 1 252 ? 17.349 -6.794 -35.416 1.00 91.19 252 VAL A N 1
ATOM 2042 C CA . VAL A 1 252 ? 17.941 -6.998 -36.746 1.00 91.19 252 VAL A CA 1
ATOM 2043 C C . VAL A 1 252 ? 17.858 -5.738 -37.602 1.00 91.19 252 VAL A C 1
ATOM 2045 O O . VAL A 1 252 ? 18.846 -5.345 -38.220 1.00 91.19 252 VAL A O 1
ATOM 2048 N N . ASN A 1 253 ? 16.705 -5.071 -37.623 1.00 91.44 253 ASN A N 1
ATOM 2049 C CA . ASN A 1 253 ? 16.525 -3.873 -38.440 1.00 91.44 253 ASN A CA 1
ATOM 2050 C C . ASN A 1 253 ? 17.401 -2.707 -37.973 1.00 91.44 253 ASN A C 1
ATOM 2052 O O . ASN A 1 253 ? 17.988 -2.016 -38.802 1.00 91.44 253 ASN A O 1
ATOM 2056 N N . VAL A 1 254 ? 17.528 -2.509 -36.659 1.00 94.38 254 VAL A N 1
ATOM 2057 C CA . VAL A 1 254 ? 18.355 -1.441 -36.079 1.00 94.38 254 VAL A CA 1
ATOM 2058 C C . VAL A 1 254 ? 19.847 -1.698 -36.318 1.00 94.38 254 VAL A C 1
ATOM 2060 O O . VAL A 1 254 ? 20.570 -0.771 -36.685 1.00 94.38 254 VAL A O 1
ATOM 2063 N N . LEU A 1 255 ? 20.304 -2.948 -36.187 1.00 93.44 255 LEU A N 1
ATOM 2064 C CA . LEU A 1 255 ? 21.695 -3.313 -36.469 1.00 93.44 255 LEU A CA 1
ATOM 2065 C C . LEU A 1 255 ? 22.036 -3.175 -37.963 1.00 93.44 255 LEU A C 1
ATOM 2067 O O . LEU A 1 255 ? 23.091 -2.634 -38.295 1.00 93.44 255 LEU A O 1
ATOM 2071 N N . LYS A 1 256 ? 21.132 -3.580 -38.869 1.00 91.81 256 LYS A N 1
ATOM 2072 C CA . LYS A 1 256 ? 21.318 -3.466 -40.331 1.00 91.81 256 LYS A CA 1
ATOM 2073 C C . LYS A 1 256 ? 21.538 -2.031 -40.808 1.00 91.81 256 LYS A C 1
ATOM 2075 O O . LYS A 1 256 ? 22.286 -1.814 -41.753 1.00 91.81 256 LYS A O 1
ATOM 2080 N N . ILE A 1 257 ? 20.919 -1.049 -40.152 1.00 93.25 257 ILE A N 1
ATOM 2081 C CA . ILE A 1 257 ? 21.098 0.377 -40.477 1.00 93.25 257 ILE A CA 1
ATOM 2082 C C . ILE A 1 257 ? 22.312 1.011 -39.772 1.00 93.25 257 ILE A C 1
ATOM 2084 O O . ILE A 1 257 ? 22.439 2.235 -39.751 1.00 93.25 257 ILE A O 1
ATOM 2088 N N . GLY A 1 258 ? 23.192 0.200 -39.173 1.00 92.06 258 GLY A N 1
ATOM 2089 C CA . GLY A 1 258 ? 24.449 0.636 -38.559 1.00 92.06 258 GLY A CA 1
ATOM 2090 C C . GLY A 1 258 ? 24.315 1.245 -37.161 1.00 92.06 258 GLY A C 1
ATOM 2091 O O . GLY A 1 258 ? 25.303 1.729 -36.609 1.00 92.06 258 GLY A O 1
ATOM 2092 N N . ILE A 1 259 ? 23.122 1.224 -36.560 1.00 94.56 259 ILE A N 1
ATOM 2093 C CA . ILE A 1 259 ? 22.906 1.732 -35.203 1.00 94.56 259 ILE A CA 1
ATOM 2094 C C . ILE A 1 259 ? 23.234 0.630 -34.199 1.00 94.56 259 ILE A C 1
ATOM 2096 O O . ILE A 1 259 ? 22.769 -0.499 -34.324 1.00 94.56 259 ILE A O 1
ATOM 2100 N N . ARG A 1 260 ? 24.013 0.970 -33.167 1.00 94.81 260 ARG A N 1
ATOM 2101 C CA . ARG A 1 260 ? 24.375 0.053 -32.078 1.00 94.81 260 ARG A CA 1
ATOM 2102 C C . ARG A 1 260 ? 23.633 0.430 -30.793 1.00 94.81 260 ARG A C 1
ATOM 2104 O O . ARG A 1 260 ? 24.039 1.385 -30.128 1.00 94.81 260 ARG A O 1
ATOM 2111 N N . PRO A 1 261 ? 22.557 -0.288 -30.421 1.00 97.38 261 PRO A N 1
ATOM 2112 C CA . PRO A 1 261 ? 21.849 -0.044 -29.171 1.00 97.38 261 PRO A CA 1
ATOM 2113 C C . PRO A 1 261 ? 22.742 -0.268 -27.953 1.00 97.38 261 PRO A C 1
ATOM 2115 O O . PRO A 1 261 ? 23.554 -1.192 -27.924 1.00 97.38 261 PRO A O 1
ATOM 2118 N N . LYS A 1 262 ? 22.532 0.528 -26.907 1.00 97.88 262 LYS A N 1
ATOM 2119 C CA . LYS A 1 262 ? 23.170 0.327 -25.602 1.00 97.88 262 LYS A CA 1
ATOM 2120 C C . LYS A 1 262 ? 22.701 -0.978 -24.947 1.00 97.88 262 LYS A C 1
ATOM 2122 O O . LYS A 1 262 ? 23.493 -1.660 -24.299 1.00 97.88 262 LYS A O 1
ATOM 2127 N N . LEU A 1 263 ? 21.419 -1.296 -25.116 1.00 98.50 263 LEU A N 1
ATOM 2128 C CA . LEU A 1 263 ? 20.770 -2.494 -24.595 1.00 98.50 263 LEU A CA 1
ATOM 2129 C C . LEU A 1 263 ? 19.933 -3.144 -25.695 1.00 98.50 263 LEU A C 1
ATOM 2131 O O . LEU A 1 263 ? 19.157 -2.457 -26.360 1.00 98.50 263 LEU A O 1
ATOM 2135 N N . ILE A 1 264 ? 20.079 -4.455 -25.828 1.00 98.25 264 ILE A N 1
ATOM 2136 C CA . ILE A 1 264 ? 19.236 -5.342 -26.625 1.00 98.25 264 ILE A CA 1
ATOM 2137 C C . ILE A 1 264 ? 18.611 -6.351 -25.659 1.00 98.25 264 ILE A C 1
ATOM 2139 O O . ILE A 1 264 ? 19.325 -6.910 -24.830 1.00 98.25 264 ILE A O 1
ATOM 2143 N N . VAL A 1 265 ? 17.306 -6.584 -25.749 1.00 98.00 265 VAL A N 1
ATOM 2144 C CA . VAL A 1 265 ? 16.594 -7.625 -24.995 1.00 98.00 265 VAL A CA 1
ATOM 2145 C C . VAL A 1 265 ? 15.879 -8.516 -26.000 1.00 98.00 265 VAL A C 1
ATOM 2147 O O . VAL A 1 265 ? 15.081 -8.000 -26.779 1.00 98.00 265 VAL A O 1
ATOM 2150 N N . ILE A 1 266 ? 16.194 -9.809 -26.011 1.00 95.38 266 ILE A N 1
ATOM 2151 C CA . ILE A 1 266 ? 15.696 -10.780 -26.999 1.00 95.38 266 ILE A CA 1
ATOM 2152 C C . ILE A 1 266 ? 15.405 -12.126 -26.339 1.00 95.38 266 ILE A C 1
ATOM 2154 O O . ILE A 1 266 ? 16.075 -12.481 -25.366 1.00 95.38 266 ILE A O 1
ATOM 2158 N N . ASP A 1 267 ? 14.459 -12.886 -26.880 1.00 89.12 267 ASP A N 1
ATOM 2159 C CA . ASP A 1 267 ? 14.149 -14.258 -26.448 1.00 89.12 267 ASP A CA 1
ATOM 2160 C C . ASP A 1 267 ? 14.638 -15.324 -27.457 1.00 89.12 267 ASP A C 1
ATOM 2162 O O . ASP A 1 267 ? 14.538 -16.530 -27.205 1.00 89.12 267 ASP A O 1
ATOM 2166 N N . GLY A 1 268 ? 15.216 -14.891 -28.588 1.00 76.19 268 GLY A N 1
ATOM 2167 C CA . GLY A 1 268 ? 15.691 -15.772 -29.656 1.00 76.19 268 GLY A CA 1
ATOM 2168 C C . GLY A 1 268 ? 14.558 -16.346 -30.507 1.00 76.19 268 GLY A C 1
ATOM 2169 O O . GLY A 1 268 ? 14.747 -17.371 -31.176 1.00 76.19 268 GLY A O 1
ATOM 2170 N N . LYS A 1 269 ? 13.361 -15.748 -30.458 1.00 66.62 269 LYS A N 1
ATOM 2171 C CA . LYS A 1 269 ? 12.192 -16.158 -31.231 1.00 66.62 269 LYS A CA 1
ATOM 2172 C C . LYS A 1 269 ? 11.567 -14.959 -31.942 1.00 66.62 269 LYS A C 1
ATOM 2174 O O . LYS A 1 269 ? 11.519 -13.839 -31.459 1.00 66.62 269 LYS A O 1
ATOM 2179 N N . VAL A 1 270 ? 11.001 -15.210 -33.119 1.00 59.44 270 VAL A N 1
ATOM 2180 C CA . VAL A 1 270 ? 10.106 -14.266 -33.807 1.00 59.44 270 VAL A CA 1
ATOM 2181 C C . VAL A 1 270 ? 8.844 -15.022 -34.180 1.00 59.44 270 VAL A C 1
ATOM 2183 O O . VAL A 1 270 ? 8.919 -16.113 -34.740 1.00 59.44 270 VAL A O 1
ATOM 2186 N N . GLU A 1 271 ? 7.672 -14.488 -33.822 1.00 56.22 271 GLU A N 1
ATOM 2187 C CA . GLU A 1 271 ? 6.375 -15.155 -34.049 1.00 56.22 271 GLU A CA 1
ATOM 2188 C C . GLU A 1 271 ? 6.348 -16.615 -33.546 1.00 56.22 271 GLU A C 1
ATOM 2190 O O . GLU A 1 271 ? 5.743 -17.497 -34.156 1.00 56.22 271 GLU A O 1
ATOM 2195 N N . ARG A 1 272 ? 7.014 -16.876 -32.410 1.00 55.03 272 ARG A N 1
ATOM 2196 C CA . ARG A 1 272 ? 7.162 -18.206 -31.785 1.00 55.03 272 ARG A CA 1
ATOM 2197 C C . ARG A 1 272 ? 7.984 -19.222 -32.594 1.00 55.03 272 ARG A C 1
ATOM 2199 O O . ARG A 1 272 ? 7.908 -20.417 -32.308 1.00 55.03 272 ARG A O 1
ATOM 2206 N N . LYS A 1 273 ? 8.787 -18.778 -33.564 1.00 53.88 273 LYS A N 1
ATOM 2207 C CA . LYS A 1 273 ? 9.765 -19.603 -34.294 1.00 53.88 273 LYS A CA 1
ATOM 2208 C C . LYS A 1 273 ? 11.192 -19.229 -33.877 1.00 53.88 273 LYS A C 1
ATOM 2210 O O . LYS A 1 273 ? 11.420 -18.042 -33.655 1.00 53.88 273 LYS A O 1
ATOM 2215 N N . PRO A 1 274 ? 12.139 -20.185 -33.787 1.00 62.25 274 PRO A N 1
ATOM 2216 C CA . PRO A 1 274 ? 13.545 -19.875 -33.526 1.00 62.25 274 PRO A CA 1
ATOM 2217 C C . PRO A 1 274 ? 14.079 -18.847 -34.528 1.00 62.25 274 PRO A C 1
ATOM 2219 O O . PRO A 1 274 ? 13.858 -18.991 -35.733 1.00 62.25 274 PRO A O 1
ATOM 2222 N N . PHE A 1 275 ? 14.756 -17.816 -34.032 1.00 65.25 275 PHE A N 1
ATOM 2223 C CA . PHE A 1 275 ? 15.303 -16.737 -34.842 1.00 65.25 275 PHE A CA 1
ATOM 2224 C C . PHE A 1 275 ? 16.692 -16.359 -34.327 1.00 65.25 275 PHE A C 1
ATOM 2226 O O . PHE A 1 275 ? 16.849 -15.892 -33.201 1.00 65.25 275 PHE A O 1
ATOM 2233 N N . GLU A 1 276 ? 17.715 -16.575 -35.150 1.00 68.19 276 GLU A N 1
ATOM 2234 C CA . GLU A 1 276 ? 19.077 -16.182 -34.802 1.00 68.19 276 GLU A CA 1
ATOM 2235 C C . GLU A 1 276 ? 19.312 -14.715 -35.157 1.00 68.19 276 GLU A C 1
ATOM 2237 O O . GLU A 1 276 ? 19.226 -14.298 -36.314 1.00 68.19 276 GLU A O 1
ATOM 2242 N N . VAL A 1 277 ? 19.632 -13.926 -34.135 1.00 74.75 277 VAL A N 1
ATOM 2243 C CA . VAL A 1 277 ? 20.109 -12.556 -34.293 1.00 74.75 277 VAL A CA 1
ATOM 2244 C C . VAL A 1 277 ? 21.633 -12.582 -34.266 1.00 74.75 277 VAL A C 1
ATOM 2246 O O . VAL A 1 277 ? 22.225 -12.961 -33.254 1.00 74.75 277 VAL A O 1
ATOM 2249 N N . ASP A 1 278 ? 22.271 -12.135 -35.348 1.00 83.00 278 ASP A N 1
ATOM 2250 C CA . ASP A 1 278 ? 23.719 -11.918 -35.369 1.00 83.00 278 ASP A CA 1
ATOM 2251 C C . ASP A 1 278 ? 24.065 -10.676 -34.533 1.00 83.00 278 ASP A C 1
ATOM 2253 O O . ASP A 1 278 ? 23.911 -9.527 -34.963 1.00 83.00 278 ASP A O 1
ATOM 2257 N N . ILE A 1 279 ? 24.447 -10.912 -33.277 1.00 88.25 279 ILE A N 1
ATOM 2258 C CA . ILE A 1 279 ? 24.804 -9.856 -32.334 1.00 88.25 279 ILE A CA 1
ATOM 2259 C C . ILE A 1 279 ? 26.316 -9.645 -32.376 1.00 88.25 279 ILE A C 1
ATOM 2261 O O . ILE A 1 279 ? 27.067 -10.593 -32.140 1.00 88.25 279 ILE A O 1
ATOM 2265 N N . PRO A 1 280 ? 26.793 -8.398 -32.574 1.00 88.50 280 PRO A N 1
ATOM 2266 C CA . PRO A 1 280 ? 28.221 -8.125 -32.609 1.00 88.50 280 PRO A CA 1
ATOM 2267 C C . PRO A 1 280 ? 28.931 -8.618 -31.343 1.00 88.50 280 PRO A C 1
ATOM 2269 O O . PRO A 1 280 ? 28.502 -8.311 -30.230 1.00 88.50 280 PRO A O 1
ATOM 2272 N N . SER A 1 281 ? 30.080 -9.276 -31.506 1.00 88.25 281 SER A N 1
ATOM 2273 C CA . SER A 1 281 ? 30.898 -9.832 -30.411 1.00 88.25 281 SER A CA 1
ATOM 2274 C C . SER A 1 281 ? 31.314 -8.814 -29.338 1.00 88.25 281 SER A C 1
ATOM 2276 O O . SER A 1 281 ? 31.659 -9.184 -28.221 1.00 88.25 281 SER A O 1
ATOM 2278 N N . SER A 1 282 ? 31.237 -7.514 -29.644 1.00 93.19 282 SER A N 1
ATOM 2279 C CA . SER A 1 282 ? 31.442 -6.422 -28.688 1.00 93.19 282 SER A CA 1
ATOM 2280 C C . SER A 1 282 ? 30.371 -6.329 -27.588 1.00 93.19 282 SER A C 1
ATOM 2282 O O . SER A 1 282 ? 30.556 -5.581 -26.627 1.00 93.19 282 SER A O 1
ATOM 2284 N N . TYR A 1 283 ? 29.222 -6.998 -27.742 1.00 96.25 283 TYR A N 1
ATOM 2285 C CA . TYR A 1 283 ? 28.139 -6.973 -26.759 1.00 96.25 283 TYR A CA 1
ATOM 2286 C C . TYR A 1 283 ? 28.414 -7.951 -25.619 1.00 96.25 283 TYR A C 1
ATOM 2288 O O . TYR A 1 283 ? 28.663 -9.135 -25.826 1.00 96.25 283 TYR A O 1
ATOM 2296 N N . LYS A 1 284 ? 28.296 -7.460 -24.387 1.00 96.81 284 LYS A N 1
ATOM 2297 C CA . LYS A 1 284 ? 28.335 -8.302 -23.190 1.00 96.81 284 LYS A CA 1
ATOM 2298 C C . LYS A 1 284 ? 26.993 -9.017 -23.045 1.00 96.81 284 LYS A C 1
ATOM 2300 O O . LYS A 1 284 ? 25.947 -8.366 -23.066 1.00 96.81 284 LYS A O 1
ATOM 2305 N N . VAL A 1 285 ? 27.028 -10.333 -22.871 1.00 96.19 285 VAL A N 1
ATOM 2306 C CA . VAL A 1 285 ? 25.824 -11.161 -22.734 1.00 96.19 285 VAL A CA 1
ATOM 2307 C C . VAL A 1 285 ? 25.423 -11.269 -21.264 1.00 96.19 285 VAL A C 1
ATOM 2309 O O . VAL A 1 285 ? 26.261 -11.502 -20.393 1.00 96.19 285 VAL A O 1
ATOM 2312 N N . LEU A 1 286 ? 24.136 -11.085 -20.994 1.00 97.06 286 LEU A N 1
ATOM 2313 C CA . LEU A 1 286 ? 23.475 -11.417 -19.739 1.00 97.06 286 LEU A CA 1
ATOM 2314 C C . LEU A 1 286 ? 22.285 -12.324 -20.050 1.00 97.06 286 LEU A C 1
ATOM 2316 O O . LEU A 1 286 ? 21.681 -12.207 -21.114 1.00 97.06 286 LEU A O 1
ATOM 2320 N N . GLU A 1 287 ? 21.939 -13.194 -19.115 1.00 96.00 287 GLU A N 1
ATOM 2321 C CA . GLU A 1 287 ? 20.824 -14.129 -19.250 1.00 96.00 287 GLU A CA 1
ATOM 2322 C C . GLU A 1 287 ? 19.837 -13.912 -18.111 1.00 96.00 287 GLU A C 1
ATOM 2324 O O . GLU A 1 287 ? 20.228 -13.519 -17.010 1.00 96.00 287 GLU A O 1
ATOM 2329 N N . THR A 1 288 ? 18.558 -14.131 -18.391 1.00 97.25 288 THR A N 1
ATOM 2330 C CA . THR A 1 288 ? 17.488 -14.008 -17.403 1.00 97.25 288 THR A CA 1
ATOM 2331 C C . THR A 1 288 ? 16.303 -14.884 -17.774 1.00 97.25 288 THR A C 1
ATOM 2333 O O . THR A 1 288 ? 16.140 -15.251 -18.936 1.00 97.25 288 THR A O 1
ATOM 2336 N N . ARG A 1 289 ? 15.445 -15.186 -16.799 1.00 95.62 289 ARG A N 1
ATOM 2337 C CA . ARG A 1 289 ? 14.203 -15.926 -17.016 1.00 95.62 289 ARG A CA 1
ATOM 2338 C C . ARG A 1 289 ? 12.985 -15.025 -16.849 1.00 95.62 289 ARG A C 1
ATOM 2340 O O . ARG A 1 289 ? 12.794 -14.417 -15.794 1.00 95.62 289 ARG A O 1
ATOM 2347 N N . ASN A 1 290 ? 12.113 -14.996 -17.855 1.00 97.12 290 ASN A N 1
ATOM 2348 C CA . ASN A 1 290 ? 10.863 -14.238 -17.805 1.00 97.12 290 ASN A CA 1
ATOM 2349 C C . ASN A 1 290 ? 9.705 -15.010 -18.458 1.00 97.12 290 ASN A C 1
ATOM 2351 O O . ASN A 1 290 ? 9.520 -14.924 -19.668 1.00 97.12 290 ASN A O 1
ATOM 2355 N N . PRO A 1 291 ? 8.903 -15.767 -17.686 1.00 95.88 291 PRO A N 1
ATOM 2356 C CA . PRO A 1 291 ? 7.788 -16.531 -18.237 1.00 95.88 291 PRO A CA 1
ATOM 2357 C C . PRO A 1 291 ? 6.742 -15.661 -18.952 1.00 95.88 291 PRO A C 1
ATOM 2359 O O . PRO A 1 291 ? 6.589 -14.473 -18.669 1.00 95.88 291 PRO A O 1
ATOM 2362 N N . ALA A 1 292 ? 5.949 -16.292 -19.819 1.00 92.81 292 ALA A N 1
ATOM 2363 C CA . ALA A 1 292 ? 4.940 -15.613 -20.623 1.00 92.81 292 ALA A CA 1
ATOM 2364 C C . ALA A 1 292 ? 3.925 -14.810 -19.790 1.00 92.81 292 ALA A C 1
ATOM 2366 O O . ALA A 1 292 ? 3.263 -15.347 -18.894 1.00 92.81 292 ALA A O 1
ATOM 2367 N N . GLY A 1 293 ? 3.775 -13.522 -20.103 1.00 93.75 293 GLY A N 1
ATOM 2368 C CA . GLY A 1 293 ? 2.896 -12.604 -19.370 1.00 93.75 293 GLY A CA 1
ATOM 2369 C C . GLY A 1 293 ? 3.405 -12.141 -17.994 1.00 93.75 293 GLY A C 1
ATOM 2370 O O . GLY A 1 293 ? 2.622 -11.549 -17.241 1.00 93.75 293 GLY A O 1
ATOM 2371 N N . TYR A 1 294 ? 4.675 -12.390 -17.656 1.00 95.88 294 TYR A N 1
ATOM 2372 C CA . TYR A 1 294 ? 5.307 -11.925 -16.418 1.00 95.88 294 TYR A CA 1
ATOM 2373 C C . TYR A 1 294 ? 6.299 -10.782 -16.664 1.00 95.88 294 TYR A C 1
ATOM 2375 O O . TYR A 1 294 ? 6.788 -10.566 -17.773 1.00 95.88 294 TYR A O 1
ATOM 2383 N N . ILE A 1 295 ? 6.590 -10.055 -15.587 1.00 97.12 295 ILE A N 1
ATOM 2384 C CA . ILE A 1 295 ? 7.837 -9.313 -15.407 1.00 97.12 295 ILE A CA 1
ATOM 2385 C C . ILE A 1 295 ? 8.445 -9.840 -14.107 1.00 97.12 295 ILE A C 1
ATOM 2387 O O . ILE A 1 295 ? 7.898 -9.602 -13.026 1.00 97.12 295 ILE A O 1
ATOM 2391 N N . THR A 1 296 ? 9.537 -10.593 -14.214 1.00 97.06 296 THR A N 1
ATOM 2392 C CA . THR A 1 296 ? 10.231 -11.169 -13.055 1.00 97.06 296 THR A CA 1
ATOM 2393 C C . THR A 1 296 ? 11.210 -10.180 -12.424 1.00 97.06 296 THR A C 1
ATOM 2395 O O . THR A 1 296 ? 11.745 -9.281 -13.081 1.00 97.06 296 THR A O 1
ATOM 2398 N N . VAL A 1 297 ? 11.486 -10.360 -11.130 1.00 95.19 297 VAL A N 1
ATOM 2399 C CA . VAL A 1 297 ? 12.532 -9.626 -10.399 1.00 95.19 297 VAL A CA 1
ATOM 2400 C C . VAL A 1 297 ? 13.900 -9.891 -11.023 1.00 95.19 297 VAL A C 1
ATOM 2402 O O . VAL A 1 297 ? 14.725 -8.982 -11.103 1.00 95.19 297 VAL A O 1
ATOM 2405 N N . ASP A 1 298 ? 14.127 -11.113 -11.505 1.00 96.88 298 ASP A N 1
ATOM 2406 C CA . ASP A 1 298 ? 15.349 -11.499 -12.210 1.00 96.88 298 ASP A CA 1
ATOM 2407 C C . ASP A 1 298 ? 15.556 -10.675 -13.492 1.00 96.88 298 ASP A C 1
ATOM 2409 O O . ASP A 1 298 ? 16.590 -10.017 -13.648 1.00 96.88 298 ASP A O 1
ATOM 2413 N N . ALA A 1 299 ? 14.539 -10.603 -14.358 1.00 97.94 299 ALA A N 1
ATOM 2414 C CA . ALA A 1 299 ? 14.612 -9.831 -15.599 1.00 97.94 299 ALA A CA 1
ATOM 2415 C C . ALA A 1 299 ? 14.756 -8.334 -15.329 1.00 97.94 299 ALA A C 1
ATOM 2417 O O . ALA A 1 299 ? 15.574 -7.655 -15.957 1.00 97.94 299 ALA A O 1
ATOM 2418 N N . TRP A 1 300 ? 14.024 -7.822 -14.336 1.00 97.75 300 TRP A N 1
ATOM 2419 C CA . TRP A 1 300 ? 14.138 -6.436 -13.893 1.00 97.75 300 TRP A CA 1
ATOM 2420 C C . TRP A 1 300 ? 15.563 -6.088 -13.448 1.00 97.75 300 TRP A C 1
ATOM 2422 O O . TRP A 1 300 ? 16.146 -5.106 -13.916 1.00 97.75 300 TRP A O 1
ATOM 2432 N N . ASN A 1 301 ? 16.148 -6.901 -12.565 1.00 96.38 301 ASN A N 1
ATOM 2433 C CA . ASN A 1 301 ? 17.492 -6.682 -12.037 1.00 96.38 301 ASN A CA 1
ATOM 2434 C C . ASN A 1 301 ? 18.566 -6.846 -13.115 1.00 96.38 301 ASN A C 1
ATOM 2436 O O . ASN A 1 301 ? 19.541 -6.093 -13.131 1.00 96.38 301 ASN A O 1
ATOM 2440 N N . THR A 1 302 ? 18.382 -7.786 -14.040 1.00 98.25 302 THR A N 1
ATOM 2441 C CA . THR A 1 302 ? 19.296 -7.998 -15.164 1.00 98.25 302 THR A CA 1
ATOM 2442 C C . THR A 1 302 ? 19.316 -6.789 -16.098 1.00 98.25 302 THR A C 1
ATOM 2444 O O . THR A 1 302 ? 20.393 -6.290 -16.434 1.00 98.25 302 THR A O 1
ATOM 2447 N N . ILE A 1 303 ? 18.147 -6.234 -16.430 1.00 98.31 303 ILE A N 1
ATOM 2448 C CA . ILE A 1 303 ? 18.032 -5.000 -17.220 1.00 98.31 303 ILE A CA 1
ATOM 2449 C C . ILE A 1 303 ? 18.636 -3.810 -16.465 1.00 98.31 303 ILE A C 1
ATOM 2451 O O . ILE A 1 303 ? 19.429 -3.060 -17.033 1.00 98.31 303 ILE A O 1
ATOM 2455 N N . MET A 1 304 ? 18.342 -3.661 -15.171 1.00 97.00 304 MET A N 1
ATOM 2456 C CA . MET A 1 304 ? 18.928 -2.607 -14.335 1.00 97.00 304 MET A CA 1
ATOM 2457 C C . MET A 1 304 ? 20.465 -2.682 -14.311 1.00 97.00 304 MET A C 1
ATOM 2459 O O . MET A 1 304 ? 21.159 -1.669 -14.444 1.00 97.00 304 MET A O 1
ATOM 2463 N N . LYS A 1 305 ? 21.019 -3.892 -14.194 1.00 97.06 305 LYS A N 1
ATOM 2464 C CA . LYS A 1 305 ? 22.463 -4.145 -14.244 1.00 97.06 305 LYS A CA 1
ATOM 2465 C C . LYS A 1 305 ? 23.053 -3.792 -15.611 1.00 97.06 305 LYS A C 1
ATOM 2467 O O . LYS A 1 305 ? 24.134 -3.215 -15.666 1.00 97.06 305 LYS A O 1
ATOM 2472 N N . ALA A 1 306 ? 22.364 -4.117 -16.702 1.00 97.62 306 ALA A N 1
ATOM 2473 C CA . ALA A 1 306 ? 22.814 -3.797 -18.055 1.00 97.62 306 ALA A CA 1
ATOM 2474 C C . ALA A 1 306 ? 22.838 -2.280 -18.318 1.00 97.62 306 ALA A C 1
ATOM 2476 O O . ALA A 1 306 ? 23.790 -1.758 -18.897 1.00 97.62 306 ALA A O 1
ATOM 2477 N N . LEU A 1 307 ? 21.815 -1.561 -17.847 1.00 96.56 307 LEU A N 1
ATOM 2478 C CA . LEU A 1 307 ? 21.702 -0.109 -18.009 1.00 96.56 307 LEU A CA 1
ATOM 2479 C C . LEU A 1 307 ? 22.726 0.670 -17.170 1.00 96.56 307 LEU A C 1
ATOM 2481 O O . LEU A 1 307 ? 23.205 1.710 -17.612 1.00 96.56 307 LEU A O 1
ATOM 2485 N N . SER A 1 308 ? 23.087 0.163 -15.989 1.00 94.38 308 SER A N 1
ATOM 2486 C CA . SER A 1 308 ? 24.006 0.839 -15.057 1.00 94.38 308 SER A CA 1
ATOM 2487 C C . SER A 1 308 ? 25.496 0.645 -15.359 1.00 94.38 308 SER A C 1
ATOM 2489 O O . SER A 1 308 ? 26.326 1.365 -14.810 1.00 94.38 308 SER A O 1
ATOM 2491 N N . LYS A 1 309 ? 25.867 -0.320 -16.209 1.00 94.81 309 LYS A N 1
ATOM 2492 C CA . LYS A 1 309 ? 27.271 -0.615 -16.542 1.00 94.81 309 LYS A CA 1
ATOM 2493 C C . LYS A 1 309 ? 27.706 0.019 -17.856 1.00 94.81 309 LYS A C 1
ATOM 2495 O O . LYS A 1 309 ? 26.893 0.219 -18.748 1.00 94.81 309 LYS A O 1
ATOM 2500 N N . GLU A 1 310 ? 29.004 0.254 -18.036 1.00 93.56 310 GLU A N 1
ATOM 2501 C CA . GLU A 1 310 ? 29.576 0.707 -19.312 1.00 93.56 310 GLU A CA 1
ATOM 2502 C C . GLU A 1 310 ? 29.685 -0.408 -20.376 1.00 93.56 310 GLU A C 1
ATOM 2504 O O . GLU A 1 310 ? 29.877 -1.595 -20.070 1.00 93.56 310 GLU A O 1
ATOM 2509 N N . GLY A 1 311 ? 29.600 -0.006 -21.650 1.00 94.69 311 GLY A N 1
ATOM 2510 C CA . GLY A 1 311 ? 29.587 -0.895 -22.823 1.00 94.69 311 GLY A CA 1
ATOM 2511 C C . GLY A 1 311 ? 28.184 -1.316 -23.273 1.00 94.69 311 GLY A C 1
ATOM 2512 O O . GLY A 1 311 ? 27.198 -0.963 -22.635 1.00 94.69 311 GLY A O 1
ATOM 2513 N N . ASN A 1 312 ? 28.077 -2.050 -24.376 1.00 97.75 312 ASN A N 1
ATOM 2514 C CA . ASN A 1 312 ? 26.783 -2.486 -24.904 1.00 97.75 312 ASN A CA 1
ATOM 2515 C C . ASN A 1 312 ? 26.433 -3.885 -24.396 1.00 97.75 312 ASN A C 1
ATOM 2517 O O . ASN A 1 312 ? 27.316 -4.733 -24.252 1.00 97.75 312 ASN A O 1
ATOM 2521 N N . PHE A 1 313 ? 25.152 -4.116 -24.125 1.00 98.12 313 PHE A N 1
ATOM 2522 C CA . PHE A 1 313 ? 24.670 -5.356 -23.527 1.00 98.12 313 PHE A CA 1
ATOM 2523 C C . PHE A 1 313 ? 23.565 -5.989 -24.360 1.00 98.12 313 PHE A C 1
ATOM 2525 O O . PHE A 1 313 ? 22.701 -5.290 -24.891 1.00 98.12 313 PHE A O 1
ATOM 2532 N N . VAL A 1 314 ? 23.585 -7.316 -24.427 1.00 97.75 314 VAL A N 1
ATOM 2533 C CA . VAL A 1 314 ? 22.434 -8.124 -24.821 1.00 97.75 314 VAL A CA 1
ATOM 2534 C C . VAL A 1 314 ? 21.950 -8.903 -23.605 1.00 97.75 314 VAL A C 1
ATOM 2536 O O . VAL A 1 314 ? 22.740 -9.553 -22.924 1.00 97.75 314 VAL A O 1
ATOM 2539 N N . VAL A 1 315 ? 20.651 -8.832 -23.342 1.00 98.06 315 VAL A N 1
ATOM 2540 C CA . VAL A 1 315 ? 19.946 -9.661 -22.370 1.00 98.06 315 VAL A CA 1
ATOM 2541 C C . VAL A 1 315 ? 19.180 -10.724 -23.148 1.00 98.06 315 VAL A C 1
ATOM 2543 O O . VAL A 1 315 ? 18.237 -10.397 -23.867 1.00 98.06 315 VAL A O 1
ATOM 2546 N N . LYS A 1 316 ? 19.607 -11.981 -23.021 1.00 96.06 316 LYS A N 1
ATOM 2547 C CA . LYS A 1 316 ? 18.904 -13.146 -23.564 1.00 96.06 316 LYS A CA 1
ATOM 2548 C C . LYS A 1 316 ? 17.889 -13.642 -22.541 1.00 96.06 316 LYS A C 1
ATOM 25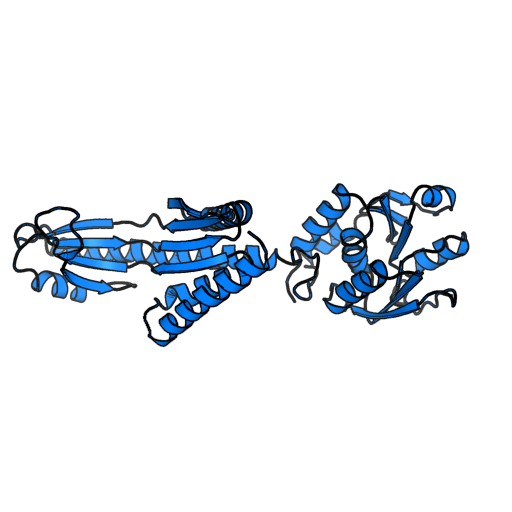50 O O . LYS A 1 316 ? 18.231 -13.840 -21.374 1.00 96.06 316 LYS A O 1
ATOM 2555 N N . VAL A 1 317 ? 16.650 -13.812 -22.975 1.00 96.50 317 VAL A N 1
ATOM 2556 C CA . VAL A 1 317 ? 15.513 -14.123 -22.114 1.00 96.50 3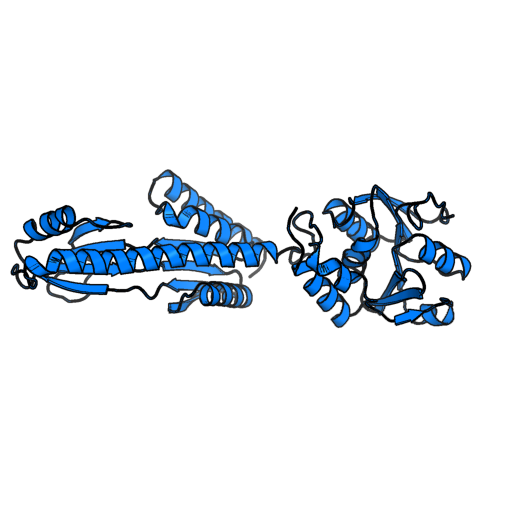17 VAL A CA 1
ATOM 2557 C C . VAL A 1 317 ? 15.072 -15.562 -22.351 1.00 96.50 317 VAL A C 1
ATOM 2559 O O . VAL A 1 317 ? 14.624 -15.912 -23.436 1.00 96.50 317 VAL A O 1
ATOM 2562 N N . ASP A 1 318 ? 15.145 -16.393 -21.315 1.00 94.12 318 ASP A N 1
ATOM 2563 C CA . ASP A 1 318 ? 14.409 -17.655 -21.270 1.00 94.12 318 ASP A CA 1
ATOM 2564 C C . ASP A 1 318 ? 12.934 -17.357 -20.954 1.00 94.12 318 ASP A C 1
ATOM 2566 O O . ASP A 1 318 ? 12.548 -17.158 -19.794 1.00 94.12 318 ASP A O 1
ATOM 2570 N N . GLY A 1 319 ? 12.115 -17.246 -22.004 1.00 92.88 319 GLY A N 1
ATOM 2571 C CA . GLY A 1 319 ? 10.681 -16.977 -21.905 1.00 92.88 319 GLY A CA 1
ATOM 2572 C C . GLY A 1 319 ? 10.179 -15.998 -22.965 1.00 92.88 319 GLY A C 1
ATOM 2573 O O . GLY A 1 319 ? 10.330 -16.301 -24.141 1.00 92.88 319 GLY A O 1
ATOM 2574 N N . GLU A 1 320 ? 9.537 -14.899 -22.548 1.00 91.69 320 GLU A N 1
ATOM 2575 C CA . GLU A 1 320 ? 9.023 -13.818 -23.413 1.00 91.69 320 GLU A CA 1
ATOM 2576 C C . GLU A 1 320 ? 9.632 -12.461 -23.015 1.00 91.69 320 GLU A C 1
ATOM 2578 O O . GLU A 1 320 ? 9.762 -12.140 -21.827 1.00 91.69 320 GLU A O 1
ATOM 2583 N N . GLU A 1 321 ? 9.949 -11.624 -24.001 1.00 92.69 321 GLU A N 1
ATOM 2584 C CA . GLU A 1 321 ? 10.528 -10.289 -23.841 1.00 92.69 321 GLU A CA 1
ATOM 2585 C C . GLU A 1 321 ? 9.513 -9.140 -23.972 1.00 92.69 321 GLU A C 1
ATOM 2587 O O . GLU A 1 321 ? 9.821 -8.022 -23.555 1.00 92.69 321 GLU A O 1
ATOM 2592 N N . ASP A 1 322 ? 8.293 -9.384 -24.473 1.00 90.94 322 ASP A N 1
ATOM 2593 C CA . ASP A 1 322 ? 7.291 -8.347 -24.791 1.00 90.94 322 ASP A CA 1
ATOM 2594 C C . ASP A 1 322 ? 7.059 -7.341 -23.649 1.00 90.94 322 ASP A C 1
ATOM 2596 O O . ASP A 1 322 ? 7.025 -6.120 -23.837 1.00 90.94 322 ASP A O 1
ATOM 2600 N N . LEU A 1 323 ? 6.899 -7.852 -22.424 1.00 95.25 323 LEU A N 1
ATOM 2601 C CA . LEU A 1 323 ? 6.636 -7.032 -21.241 1.00 95.25 323 LEU A CA 1
ATOM 2602 C C . LEU A 1 323 ? 7.903 -6.384 -20.666 1.00 95.25 323 LEU A C 1
ATOM 2604 O O . LEU A 1 323 ? 7.805 -5.475 -19.840 1.00 95.25 323 LEU A O 1
ATOM 2608 N N . LEU A 1 324 ? 9.096 -6.771 -21.122 1.00 97.25 324 LEU A N 1
ATOM 2609 C CA . LEU A 1 324 ? 10.361 -6.191 -20.668 1.00 97.25 324 LEU A CA 1
ATOM 2610 C C . LEU A 1 324 ? 10.617 -4.787 -21.244 1.00 97.25 324 LEU A C 1
ATOM 2612 O O . LEU A 1 324 ? 11.477 -4.055 -20.754 1.00 97.25 324 LEU A O 1
ATOM 2616 N N . ALA A 1 325 ? 9.774 -4.323 -22.170 1.00 96.56 325 ALA A N 1
ATOM 2617 C CA . ALA A 1 325 ? 9.682 -2.910 -22.533 1.00 96.56 325 ALA A CA 1
ATOM 2618 C C . ALA A 1 325 ? 9.361 -1.998 -21.324 1.00 96.56 325 ALA A C 1
ATOM 2620 O O . ALA A 1 325 ? 9.785 -0.836 -21.295 1.00 96.56 325 ALA A O 1
ATOM 2621 N N . PHE A 1 326 ? 8.656 -2.510 -20.301 1.00 96.00 326 PHE A N 1
ATOM 2622 C CA . PHE A 1 326 ? 8.366 -1.778 -19.061 1.00 96.00 326 PHE A CA 1
ATOM 2623 C C . PHE A 1 326 ? 9.635 -1.426 -18.268 1.00 96.00 326 PHE A C 1
ATOM 2625 O O . PHE A 1 326 ? 9.883 -0.227 -18.103 1.00 96.00 326 PHE A O 1
ATOM 2632 N N . PRO A 1 327 ? 10.448 -2.394 -17.789 1.00 97.00 327 PRO A N 1
ATOM 2633 C CA . PRO A 1 327 ? 11.690 -2.085 -17.085 1.00 97.00 327 PRO A CA 1
ATOM 2634 C C . PRO A 1 327 ? 12.619 -1.194 -17.909 1.00 97.00 327 PRO A C 1
ATOM 2636 O O . PRO A 1 327 ? 13.151 -0.230 -17.367 1.00 97.00 327 PRO A O 1
ATOM 2639 N N . VAL A 1 328 ? 12.754 -1.426 -19.221 1.00 98.00 328 VAL A N 1
ATOM 2640 C CA . VAL A 1 328 ? 13.610 -0.587 -20.081 1.00 98.00 328 VAL A CA 1
ATOM 2641 C C . VAL A 1 328 ? 13.125 0.867 -20.122 1.00 98.00 328 VAL A C 1
ATOM 2643 O O . VAL A 1 328 ? 13.925 1.786 -19.964 1.00 98.00 328 VAL A O 1
ATOM 2646 N N . THR A 1 329 ? 11.818 1.099 -20.272 1.00 97.38 329 THR A N 1
ATOM 2647 C CA . THR A 1 329 ? 11.254 2.464 -20.289 1.00 97.38 329 THR A CA 1
ATOM 2648 C C . THR A 1 329 ? 11.393 3.155 -18.936 1.00 97.38 329 THR A C 1
ATOM 2650 O O . THR A 1 329 ? 11.687 4.346 -18.870 1.00 97.38 329 THR A O 1
ATOM 2653 N N . ILE A 1 330 ? 11.145 2.419 -17.852 1.00 95.50 330 ILE A N 1
ATOM 2654 C CA . ILE A 1 330 ? 11.113 2.956 -16.490 1.00 95.50 330 ILE A CA 1
ATOM 2655 C C . ILE A 1 330 ? 12.527 3.307 -16.006 1.00 95.50 330 ILE A C 1
ATOM 2657 O O . ILE A 1 330 ? 12.726 4.379 -15.431 1.00 95.50 330 ILE A O 1
ATOM 2661 N N . LEU A 1 331 ? 13.495 2.423 -16.256 1.00 96.06 331 LEU A N 1
ATOM 2662 C CA . LEU A 1 331 ? 14.876 2.541 -15.780 1.00 96.06 331 LEU A CA 1
ATOM 2663 C C . LEU A 1 331 ? 15.788 3.306 -16.743 1.00 96.06 331 LEU A C 1
ATOM 2665 O O . LEU A 1 331 ? 16.853 3.766 -16.340 1.00 96.06 331 LEU A O 1
ATOM 2669 N N . GLY A 1 332 ? 15.395 3.427 -18.011 1.00 95.81 332 GLY A N 1
ATOM 2670 C CA . GLY A 1 332 ? 16.211 4.056 -19.035 1.00 95.81 332 GLY A CA 1
ATOM 2671 C C . GLY A 1 332 ? 16.471 5.545 -18.790 1.00 95.81 332 GLY A C 1
ATOM 2672 O O . GLY A 1 332 ? 15.711 6.257 -18.125 1.00 95.81 332 GLY A O 1
ATOM 2673 N N . GLU A 1 333 ? 17.576 6.014 -19.356 1.00 95.12 333 GLU A N 1
ATOM 2674 C CA . GLU A 1 333 ? 18.016 7.409 -19.297 1.00 95.12 333 GLU A CA 1
ATOM 2675 C C . GLU A 1 333 ? 17.033 8.359 -20.005 1.00 95.12 333 GLU A C 1
ATOM 2677 O O . GLU A 1 333 ? 16.487 8.027 -21.058 1.00 95.12 333 GLU A O 1
ATOM 2682 N N . GLU A 1 334 ? 16.798 9.542 -19.435 1.00 94.56 334 GLU A N 1
ATOM 2683 C CA . GLU A 1 334 ? 15.941 10.558 -20.056 1.00 94.56 334 GLU A CA 1
ATOM 2684 C C . GLU A 1 334 ? 16.561 11.094 -21.355 1.00 94.56 334 GLU A C 1
ATOM 2686 O O . GLU A 1 334 ? 17.767 11.295 -21.432 1.00 94.56 334 GLU A O 1
ATOM 2691 N N . GLY A 1 335 ? 15.738 11.279 -22.391 1.00 95.00 335 GLY A N 1
ATOM 2692 C CA . GLY A 1 335 ? 16.168 11.648 -23.745 1.00 95.00 335 GLY A CA 1
ATOM 2693 C C . GLY A 1 335 ? 16.519 10.458 -24.649 1.00 95.00 335 GLY A C 1
ATOM 2694 O O . GLY A 1 335 ? 16.695 10.637 -25.853 1.00 95.00 335 GLY A O 1
ATOM 2695 N N . ALA A 1 336 ? 16.582 9.237 -24.107 1.00 97.88 336 ALA A N 1
ATOM 2696 C CA . ALA A 1 336 ? 16.833 8.028 -24.887 1.00 97.88 336 ALA A CA 1
ATOM 2697 C C . ALA A 1 336 ? 15.566 7.556 -25.625 1.00 97.88 336 ALA A C 1
ATOM 2699 O O . ALA A 1 336 ? 14.455 8.000 -25.331 1.00 97.88 336 ALA A O 1
ATOM 2700 N N . ALA A 1 337 ? 15.708 6.600 -26.543 1.00 98.12 337 ALA A N 1
ATOM 2701 C CA . ALA A 1 337 ? 14.579 5.907 -27.160 1.00 98.12 337 ALA A CA 1
ATOM 2702 C C . ALA A 1 337 ? 14.588 4.409 -26.847 1.00 98.12 337 ALA A C 1
ATOM 2704 O O . ALA A 1 337 ? 15.606 3.736 -26.997 1.00 98.12 337 ALA A O 1
ATOM 2705 N N . MET A 1 338 ? 13.424 3.891 -26.455 1.00 98.00 338 MET A N 1
ATOM 2706 C CA . MET A 1 338 ? 13.130 2.465 -26.356 1.00 98.00 338 MET A CA 1
ATOM 2707 C C . MET A 1 338 ? 12.317 2.045 -27.579 1.00 98.00 338 MET A C 1
ATOM 2709 O O . MET A 1 338 ? 11.306 2.671 -27.909 1.00 98.00 338 MET A O 1
ATOM 2713 N N . LEU A 1 339 ? 12.784 1.009 -28.265 1.00 97.81 339 LEU A N 1
ATOM 2714 C CA . LEU A 1 339 ? 12.152 0.463 -29.453 1.00 97.81 339 LEU A CA 1
ATOM 2715 C C . LEU A 1 339 ? 11.611 -0.933 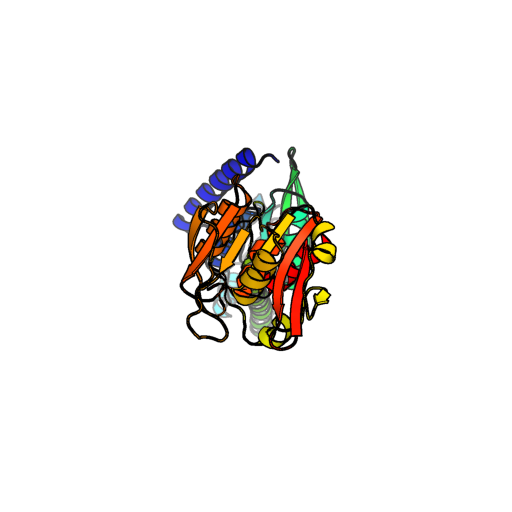-29.174 1.00 97.81 339 LEU A C 1
ATOM 2717 O O . LEU A 1 339 ? 12.292 -1.737 -28.541 1.00 97.81 339 LEU A O 1
ATOM 2721 N N . TYR A 1 340 ? 10.428 -1.229 -29.706 1.00 95.56 340 TYR A N 1
ATOM 2722 C CA . TYR A 1 340 ? 9.857 -2.574 -29.676 1.00 95.56 340 TYR A CA 1
ATOM 2723 C C . TYR A 1 340 ? 8.982 -2.853 -30.902 1.00 95.56 340 TYR A C 1
ATOM 2725 O O . TYR A 1 340 ? 8.565 -1.929 -31.609 1.00 95.56 340 TYR A O 1
ATOM 2733 N N . GLY A 1 341 ? 8.745 -4.131 -31.197 1.00 90.94 341 GLY A N 1
ATOM 2734 C CA . GLY A 1 341 ? 7.976 -4.555 -32.369 1.00 90.94 341 GLY A CA 1
ATOM 2735 C C . GLY A 1 341 ? 6.469 -4.331 -32.214 1.00 90.94 341 GLY A C 1
ATOM 2736 O O . GLY A 1 341 ? 5.906 -4.514 -31.140 1.00 90.94 341 GLY A O 1
ATOM 2737 N N . GLN A 1 342 ? 5.793 -3.972 -33.306 1.00 90.69 342 GLN A N 1
ATOM 2738 C CA . GLN A 1 342 ? 4.335 -3.971 -33.401 1.00 90.69 342 GLN A CA 1
ATOM 2739 C C . GLN A 1 342 ? 3.910 -4.948 -34.506 1.00 90.69 342 GLN A C 1
ATOM 2741 O O . GLN A 1 342 ? 4.164 -4.667 -35.685 1.00 90.69 342 GLN A O 1
ATOM 2746 N N . PRO A 1 343 ? 3.227 -6.056 -34.160 1.00 83.75 343 PRO A N 1
ATOM 2747 C CA . PRO A 1 343 ? 2.775 -7.039 -35.139 1.00 83.75 343 PRO A CA 1
ATOM 2748 C C . PRO A 1 343 ? 2.010 -6.393 -36.300 1.00 83.75 343 PRO A C 1
ATOM 2750 O O . PRO A 1 343 ? 1.086 -5.603 -36.081 1.00 83.75 343 PRO A O 1
ATOM 2753 N N . GLY A 1 344 ? 2.439 -6.693 -37.529 1.00 84.19 344 GLY A N 1
ATOM 2754 C CA . GLY A 1 344 ? 1.839 -6.192 -38.770 1.00 84.19 344 GLY A CA 1
ATOM 2755 C C . GLY A 1 344 ? 1.964 -4.683 -39.023 1.00 84.19 344 GLY A C 1
ATOM 2756 O O . GLY A 1 344 ? 1.303 -4.183 -39.927 1.00 84.19 344 GLY A O 1
ATOM 2757 N N . ARG A 1 345 ? 2.746 -3.932 -38.228 1.00 86.62 345 ARG A N 1
ATOM 2758 C CA . ARG A 1 345 ? 2.884 -2.466 -38.384 1.00 86.62 345 ARG A CA 1
ATOM 2759 C C . ARG A 1 345 ? 4.317 -1.929 -38.360 1.00 86.62 345 ARG A C 1
ATOM 2761 O O . ARG A 1 345 ? 4.512 -0.768 -38.703 1.00 86.62 345 ARG A O 1
ATOM 2768 N N . GLY A 1 346 ? 5.298 -2.724 -37.933 1.00 89.25 346 GLY A N 1
ATOM 2769 C CA . GLY A 1 346 ? 6.710 -2.330 -37.904 1.00 89.25 346 GLY A CA 1
ATOM 2770 C C . GLY A 1 346 ? 7.236 -2.081 -36.490 1.00 89.25 346 GLY A C 1
ATOM 2771 O O . GLY A 1 346 ? 7.026 -2.893 -35.593 1.00 89.25 346 GLY A O 1
ATOM 2772 N N . CYS A 1 347 ? 7.956 -0.978 -36.289 1.00 93.50 347 CYS A N 1
ATOM 2773 C CA . CYS A 1 347 ? 8.642 -0.638 -35.041 1.00 93.50 347 CYS A CA 1
ATOM 2774 C C . CYS A 1 347 ? 7.938 0.507 -34.306 1.00 93.50 347 CYS A C 1
ATOM 2776 O O . CYS A 1 347 ? 7.622 1.540 -34.895 1.00 93.50 347 CYS A O 1
ATOM 2778 N N . VAL A 1 348 ? 7.765 0.380 -32.993 1.00 96.56 348 VAL A N 1
ATOM 2779 C CA . VAL A 1 348 ? 7.344 1.483 -32.124 1.00 96.56 348 VAL A CA 1
ATOM 2780 C C . VAL A 1 348 ? 8.571 2.139 -31.516 1.00 96.56 348 VAL A C 1
ATOM 2782 O O . VAL A 1 348 ? 9.436 1.450 -30.988 1.00 96.56 348 VAL A O 1
ATOM 2785 N N . VAL A 1 349 ? 8.633 3.467 -31.554 1.00 97.56 349 VAL A N 1
ATOM 2786 C CA . VAL A 1 349 ? 9.649 4.268 -30.863 1.00 97.56 349 VAL A CA 1
ATOM 2787 C C . VAL A 1 349 ? 8.984 5.003 -29.706 1.00 97.56 349 VAL A C 1
ATOM 2789 O O . VAL A 1 349 ? 8.089 5.836 -29.902 1.00 97.56 349 VAL A O 1
ATOM 2792 N N . VAL A 1 350 ? 9.437 4.703 -28.494 1.00 97.56 350 VAL A N 1
ATOM 2793 C CA . VAL A 1 350 ? 9.032 5.365 -27.256 1.00 97.56 350 VAL A CA 1
ATOM 2794 C C . VAL A 1 350 ? 10.199 6.202 -26.757 1.00 97.56 350 VAL A C 1
ATOM 2796 O O . VAL A 1 350 ? 11.219 5.678 -26.323 1.00 97.56 350 VAL A O 1
ATOM 2799 N N . GLU A 1 351 ? 10.041 7.520 -26.791 1.00 97.69 351 GLU A N 1
ATOM 2800 C CA . GLU A 1 351 ? 10.981 8.426 -26.134 1.00 97.69 351 GLU A CA 1
ATOM 2801 C C . GLU A 1 351 ? 10.888 8.263 -24.614 1.00 97.69 351 GLU A C 1
ATOM 2803 O O . GLU A 1 351 ? 9.794 8.290 -24.036 1.00 97.69 351 GLU A O 1
ATOM 2808 N N . ILE A 1 352 ? 12.033 8.104 -23.963 1.00 97.75 352 ILE A N 1
ATOM 2809 C CA . ILE A 1 352 ? 12.133 8.004 -22.516 1.00 97.75 352 ILE A CA 1
ATOM 2810 C C . ILE A 1 352 ? 12.176 9.417 -21.946 1.00 97.75 352 ILE A C 1
ATOM 2812 O O . ILE A 1 352 ? 13.183 10.113 -22.001 1.00 97.75 352 ILE A O 1
ATOM 2816 N N . ASN A 1 353 ? 11.046 9.822 -21.382 1.00 94.06 353 ASN A N 1
ATOM 2817 C CA . ASN A 1 353 ? 10.863 11.070 -20.654 1.00 94.06 353 ASN A CA 1
ATOM 2818 C C . ASN A 1 353 ? 9.939 10.833 -19.455 1.00 94.06 353 ASN A C 1
ATOM 2820 O O . ASN A 1 353 ? 9.261 9.800 -19.367 1.00 94.06 353 ASN A O 1
ATOM 2824 N N . GLU A 1 354 ? 9.868 11.806 -18.549 1.00 86.44 354 GLU A N 1
ATOM 2825 C CA . GLU A 1 354 ? 9.002 11.755 -17.362 1.00 86.44 354 GLU A CA 1
ATOM 2826 C C . GLU A 1 354 ? 7.557 11.321 -17.670 1.00 86.44 354 GLU A C 1
ATOM 2828 O O . GLU A 1 354 ? 6.955 10.517 -16.950 1.00 86.44 354 GLU A O 1
ATOM 2833 N N . ARG A 1 355 ? 6.980 11.805 -18.777 1.00 91.62 355 ARG A N 1
ATOM 2834 C CA . ARG A 1 355 ? 5.601 11.478 -19.165 1.00 91.62 355 ARG A CA 1
ATOM 2835 C C . ARG A 1 355 ? 5.437 9.991 -19.475 1.00 91.62 355 ARG A C 1
ATOM 2837 O O . ARG A 1 355 ? 4.478 9.376 -19.002 1.00 91.62 355 ARG A O 1
ATOM 2844 N N . ASN A 1 356 ? 6.325 9.417 -20.281 1.00 92.19 356 ASN A N 1
ATOM 2845 C CA . ASN A 1 356 ? 6.235 8.014 -20.679 1.00 92.19 356 ASN A CA 1
ATOM 2846 C C . ASN A 1 356 ? 6.639 7.068 -19.539 1.00 92.19 356 ASN A C 1
ATOM 2848 O O . ASN A 1 356 ? 5.962 6.056 -19.349 1.00 92.19 356 ASN A O 1
ATOM 2852 N N . LYS A 1 357 ? 7.604 7.453 -18.689 1.00 90.62 357 LYS A N 1
ATOM 2853 C CA . LYS A 1 357 ? 7.910 6.739 -17.436 1.00 90.62 357 LYS A CA 1
ATOM 2854 C C . LYS A 1 357 ? 6.687 6.640 -16.527 1.00 90.62 357 LYS A C 1
ATOM 2856 O O . LYS A 1 357 ? 6.316 5.549 -16.097 1.00 90.62 357 LYS A O 1
ATOM 2861 N N . ARG A 1 358 ? 5.982 7.755 -16.299 1.00 83.50 358 ARG A N 1
ATOM 2862 C CA . ARG A 1 358 ? 4.753 7.773 -15.482 1.00 83.50 358 ARG A CA 1
ATOM 2863 C C . ARG A 1 358 ? 3.637 6.914 -16.070 1.00 83.50 358 ARG A C 1
ATOM 2865 O O . ARG A 1 358 ? 2.930 6.249 -15.315 1.00 83.50 358 ARG A O 1
ATOM 2872 N N . LYS A 1 359 ? 3.465 6.905 -17.397 1.00 88.38 359 LYS A N 1
ATOM 2873 C CA . LYS A 1 359 ? 2.485 6.031 -18.068 1.00 88.38 359 LYS A CA 1
ATOM 2874 C C . LYS A 1 359 ? 2.823 4.553 -17.879 1.00 88.38 359 LYS A C 1
ATOM 2876 O O . LYS A 1 359 ? 1.931 3.789 -17.517 1.00 88.38 359 LYS A O 1
ATOM 2881 N N . ALA A 1 360 ? 4.087 4.176 -18.076 1.00 91.56 360 ALA A N 1
ATOM 2882 C CA . ALA A 1 360 ? 4.559 2.811 -17.864 1.00 91.56 360 ALA A CA 1
ATOM 2883 C C . ALA A 1 360 ? 4.352 2.380 -16.405 1.00 91.56 360 ALA A C 1
ATOM 2885 O O . ALA A 1 360 ? 3.720 1.359 -16.158 1.00 91.56 360 ALA A O 1
ATOM 2886 N N . LEU A 1 361 ? 4.752 3.209 -15.433 1.00 87.19 361 LEU A N 1
ATOM 2887 C CA . LEU A 1 361 ? 4.519 2.954 -14.006 1.00 87.19 361 LEU A CA 1
ATOM 2888 C C . LEU A 1 361 ? 3.031 2.815 -13.667 1.00 87.19 361 LEU A C 1
ATOM 2890 O O . LEU A 1 361 ? 2.653 1.945 -12.887 1.00 87.19 361 LEU A O 1
ATOM 2894 N N . LYS A 1 362 ? 2.166 3.660 -14.241 1.00 84.25 362 LYS A N 1
ATOM 2895 C CA . LYS A 1 362 ? 0.717 3.591 -14.011 1.00 84.25 362 LYS A CA 1
ATOM 2896 C C . LYS A 1 362 ? 0.122 2.279 -14.521 1.00 84.25 362 LYS A C 1
ATOM 2898 O O . LYS A 1 362 ? -0.701 1.704 -13.821 1.00 84.25 362 LYS A O 1
ATOM 2903 N N . LEU A 1 363 ? 0.521 1.827 -15.709 1.00 89.06 363 LEU A N 1
ATOM 2904 C CA . LEU A 1 363 ? 0.072 0.549 -16.267 1.00 89.06 363 LEU A CA 1
ATOM 2905 C C . LEU A 1 363 ? 0.635 -0.634 -15.480 1.00 89.06 363 LEU A C 1
ATOM 2907 O O . LEU A 1 363 ? -0.107 -1.556 -15.166 1.00 89.06 363 LEU A O 1
ATOM 2911 N N . LEU A 1 364 ? 1.914 -0.578 -15.106 1.00 89.06 364 LEU A N 1
ATOM 2912 C CA . LEU A 1 364 ? 2.549 -1.623 -14.315 1.00 89.06 364 LEU A CA 1
ATOM 2913 C C . LEU A 1 364 ? 1.835 -1.811 -12.974 1.00 89.06 364 LEU A C 1
ATOM 2915 O O . LEU A 1 364 ? 1.570 -2.939 -12.598 1.00 89.06 364 LEU A O 1
ATOM 2919 N N . ARG A 1 365 ? 1.422 -0.724 -12.302 1.00 83.12 365 ARG A N 1
ATOM 2920 C CA . ARG A 1 365 ? 0.637 -0.741 -11.044 1.00 83.12 365 ARG A CA 1
ATOM 2921 C C . ARG A 1 365 ? -0.707 -1.470 -11.117 1.00 83.12 365 ARG A C 1
ATOM 2923 O O . ARG A 1 365 ? -1.321 -1.686 -10.076 1.00 83.12 365 ARG A O 1
ATOM 2930 N N . GLU A 1 366 ? -1.182 -1.800 -12.312 1.00 84.06 366 GLU A N 1
ATOM 2931 C CA . GLU A 1 366 ? -2.394 -2.591 -12.517 1.00 84.06 366 GLU A CA 1
ATOM 2932 C C . GLU A 1 366 ? -2.110 -4.102 -12.599 1.00 84.06 366 GLU A C 1
ATOM 2934 O O . GLU A 1 366 ? -3.064 -4.877 -12.703 1.00 84.06 366 GLU A O 1
ATOM 2939 N N . PHE A 1 367 ? -0.835 -4.513 -12.568 1.00 87.00 367 PHE A N 1
ATOM 2940 C CA . PHE A 1 367 ? -0.411 -5.911 -12.581 1.00 87.00 367 PHE A CA 1
ATOM 2941 C C . PHE A 1 367 ? -0.625 -6.564 -11.212 1.00 87.00 367 PHE A C 1
ATOM 2943 O O . PHE A 1 367 ? -0.724 -5.894 -10.184 1.00 87.00 367 PHE A O 1
ATOM 2950 N N . GLU A 1 368 ? -0.702 -7.890 -11.208 1.00 82.69 368 GLU A N 1
ATOM 2951 C CA . GLU A 1 368 ? -0.928 -8.690 -10.007 1.00 82.69 368 GLU A CA 1
ATOM 2952 C C . GLU A 1 368 ? 0.406 -9.249 -9.508 1.00 82.69 368 GLU A C 1
ATOM 2954 O O . GLU A 1 368 ? 1.205 -9.738 -10.303 1.00 82.69 368 GLU A O 1
ATOM 2959 N N . LEU A 1 369 ? 0.663 -9.182 -8.199 1.00 81.62 369 LEU A N 1
ATOM 2960 C CA . LEU A 1 369 ? 1.827 -9.847 -7.604 1.00 81.62 369 LEU A CA 1
ATOM 2961 C C . LEU A 1 369 ? 1.700 -11.364 -7.814 1.00 81.62 369 LEU A C 1
ATOM 2963 O O . LEU A 1 369 ? 0.656 -11.934 -7.491 1.00 81.62 369 LEU A O 1
ATOM 2967 N N . ALA A 1 370 ? 2.754 -11.994 -8.330 1.00 74.81 370 ALA A N 1
ATOM 2968 C CA . ALA A 1 370 ? 2.849 -13.434 -8.560 1.00 74.81 370 ALA A CA 1
ATOM 2969 C C . ALA A 1 370 ? 3.615 -14.125 -7.435 1.00 74.81 370 ALA A C 1
ATOM 2971 O O . ALA A 1 370 ? 4.653 -13.590 -6.992 1.00 74.81 370 ALA A O 1
#

Radius of gyration: 29.63 Å; chains: 1; bounding box: 69×37×86 Å

Secondary structure (DSSP, 8-state):
--HHHHHHHHHHHHHHHHHHHHTT-S-HHHHHHHHHHHHSTTEEEEEEE--EEEEEEEPSSTT-GGG-EEEEEESS---HHHHHHHHTT--SSEEEEEEE--EEEEEESSHHHHHHHHHHHHHTT--EEEEEEE-TTS-EEEEEE-S--EEEEEEETTEESS-GGGHHHHHHHHHHHHHHHHHHHHHHHHHHHHHHHT--B-TTS-B-S-EE--GGGHHHHHS-SSEEESS--HHHHTTSS-EEEESHHHHHHHHHTT---SEEEE-SEETTEE------TTSEEEEEEE-TTEE-HHHHHHHHHHHHSSS-EEEEEEE--GGGHHHHHHHSPTT-EEEEEETTTEEEEEE-SHHHHHHHHHHHTTSEE-

Sequence (370 aa):
MEEKHWKSYKERVLSTLRLHIVRGKVDPDVIEVLDIINSYDEYCTLSSCSGRVIIIKLPNDIGYKPLATPIFKKHWKITLEELKSAFSKIKEGNVWIHVQPPIFHIACKNIDAAHRLISIAKAAGFKKLGIISVKRGSRVVVEIAGSEFLSFPVALNGKLTLREEILGDLVGLINYYVRRSKNRLTRFKMELKKHLSKVIITDDMRLVKDVKMPKRLTEEIRKPKGRVYETITSRVLSRYHRIYVVGDYVTVNVLKIGIRPKLIVIDGKVERKPFEVDIPSSYKVLETRNPAGYITVDAWNTIMKALSKEGNFVVKVDGEEDLLAFPVTILGEEGAAMLYGQPGRGCVVVEINERNKRKALKLLREFELA